Protein AF-A0A8B0SP51-F1 (afdb_monomer_lite)

Structure (mmCIF, N/CA/C/O backbone):
data_AF-A0A8B0SP51-F1
#
_entry.id   AF-A0A8B0SP51-F1
#
loop_
_atom_site.group_PDB
_atom_site.id
_atom_site.type_symbol
_atom_site.label_atom_id
_atom_site.label_alt_id
_atom_site.label_comp_id
_atom_site.label_asym_id
_atom_site.label_entity_id
_atom_site.label_seq_id
_atom_site.pdbx_PDB_ins_code
_atom_site.Cartn_x
_atom_site.Cartn_y
_atom_site.Cartn_z
_atom_site.occupancy
_atom_site.B_iso_or_equiv
_atom_site.auth_seq_id
_atom_site.auth_comp_id
_atom_site.auth_asym_id
_atom_site.auth_atom_id
_atom_site.pdbx_PDB_model_num
ATOM 1 N N . MET A 1 1 ? -70.720 -12.618 26.792 1.00 32.44 1 MET A N 1
ATOM 2 C CA . MET A 1 1 ? -69.785 -13.565 26.144 1.00 32.44 1 MET A CA 1
ATOM 3 C C . MET A 1 1 ? -68.535 -12.799 25.745 1.00 32.44 1 MET A C 1
ATOM 5 O O . MET A 1 1 ? -68.706 -11.809 25.058 1.00 32.44 1 MET A O 1
ATOM 9 N N . LYS A 1 2 ? -67.365 -13.252 26.235 1.00 34.91 2 LYS A N 1
ATOM 10 C CA . LYS A 1 2 ? -66.039 -13.328 25.570 1.00 34.91 2 LYS A CA 1
ATOM 11 C C . LYS A 1 2 ? -65.592 -12.112 24.721 1.00 34.91 2 LYS A C 1
ATOM 13 O O . LYS A 1 2 ? -66.285 -11.756 23.790 1.00 34.91 2 LYS A O 1
ATOM 18 N N . THR A 1 3 ? -64.428 -11.482 24.863 1.00 36.47 3 THR A N 1
ATOM 19 C CA . THR A 1 3 ? -63.171 -11.785 25.567 1.00 36.47 3 THR A CA 1
ATOM 20 C C . THR A 1 3 ? -62.224 -10.605 25.300 1.00 36.47 3 THR A C 1
ATOM 22 O O . THR A 1 3 ? -62.122 -10.168 24.163 1.00 36.47 3 THR A O 1
ATOM 25 N N . LEU A 1 4 ? -61.557 -10.136 26.357 1.00 35.72 4 LEU A N 1
ATOM 26 C CA . LEU A 1 4 ? -60.112 -9.883 26.468 1.00 35.72 4 LEU A CA 1
ATOM 27 C C . LEU A 1 4 ? -59.296 -9.296 25.288 1.00 35.72 4 LEU A C 1
ATOM 29 O O . LEU A 1 4 ? -59.164 -9.919 24.244 1.00 35.72 4 LEU A O 1
ATOM 33 N N . LEU A 1 5 ? -58.606 -8.187 25.606 1.00 42.00 5 LEU A N 1
ATOM 34 C CA . LEU A 1 5 ? -57.143 -7.980 25.525 1.00 42.00 5 LEU A CA 1
ATOM 35 C C . LEU A 1 5 ? -56.391 -8.563 24.314 1.00 42.00 5 LEU A C 1
ATOM 37 O O . LEU A 1 5 ? -56.264 -9.775 24.197 1.00 42.00 5 LEU A O 1
ATOM 41 N N . ALA A 1 6 ? -55.683 -7.704 23.577 1.00 37.28 6 ALA A N 1
ATOM 42 C CA . ALA A 1 6 ? -54.217 -7.648 23.662 1.00 37.28 6 ALA A CA 1
ATOM 43 C C . ALA A 1 6 ? -53.647 -6.637 22.659 1.00 37.28 6 ALA A C 1
ATOM 45 O O . ALA A 1 6 ? -53.753 -6.798 21.445 1.00 37.28 6 ALA A O 1
ATOM 46 N N . SER A 1 7 ? -52.977 -5.622 23.197 1.00 46.84 7 SER A N 1
ATOM 47 C CA . SER A 1 7 ? -51.910 -4.901 22.517 1.00 46.84 7 SER A CA 1
ATOM 48 C C . SER A 1 7 ? -50.881 -5.908 22.004 1.00 46.84 7 SER A C 1
ATOM 50 O O . SER A 1 7 ? -50.272 -6.615 22.804 1.00 46.84 7 SER A O 1
ATOM 52 N N . ILE A 1 8 ? -50.658 -5.961 20.693 1.00 45.03 8 ILE A N 1
ATOM 53 C CA . ILE A 1 8 ? -49.472 -6.607 20.129 1.00 45.03 8 ILE A CA 1
ATOM 54 C C . ILE A 1 8 ? -48.609 -5.489 19.568 1.00 45.03 8 ILE A C 1
ATOM 56 O O . ILE A 1 8 ? -48.787 -5.017 18.448 1.00 45.03 8 ILE A O 1
ATOM 60 N N . ALA A 1 9 ? -47.686 -5.045 20.417 1.00 43.00 9 ALA A N 1
ATOM 61 C CA . ALA A 1 9 ? -46.457 -4.428 19.974 1.00 43.00 9 ALA A CA 1
ATOM 62 C C . ALA A 1 9 ? -45.762 -5.426 19.040 1.00 43.00 9 ALA A C 1
ATOM 64 O O . ALA A 1 9 ? -45.212 -6.428 19.495 1.00 43.00 9 ALA A O 1
ATOM 65 N N . LEU A 1 10 ? -45.797 -5.173 17.732 1.00 39.22 10 LEU A N 1
ATOM 66 C CA . LEU A 1 10 ? -44.816 -5.769 16.839 1.00 39.22 10 LEU A CA 1
ATOM 67 C C . LEU A 1 10 ? -43.502 -5.010 17.040 1.00 39.22 10 LEU A C 1
ATOM 69 O O . LEU A 1 10 ? -43.166 -4.091 16.299 1.00 39.22 10 LEU A O 1
ATOM 73 N N . LEU A 1 11 ? -42.753 -5.423 18.068 1.00 40.84 11 LEU A N 1
ATOM 74 C CA . LEU A 1 11 ? -41.302 -5.431 17.961 1.00 40.84 11 LEU A CA 1
ATOM 75 C C . LEU A 1 11 ? -40.965 -6.418 16.843 1.00 40.84 11 LEU A C 1
ATOM 77 O O . LEU A 1 11 ? -40.863 -7.623 17.067 1.00 40.84 11 LEU A O 1
ATOM 81 N N . ILE A 1 12 ? -40.823 -5.906 15.625 1.00 45.25 12 ILE A N 1
ATOM 82 C CA . ILE A 1 12 ? -40.034 -6.609 14.625 1.00 45.25 12 ILE A CA 1
ATOM 83 C C . ILE A 1 12 ? -38.597 -6.428 15.092 1.00 45.25 12 ILE A C 1
ATOM 85 O O . ILE A 1 12 ? -38.030 -5.341 14.998 1.00 45.25 12 ILE A O 1
ATOM 89 N N . ALA A 1 13 ? -38.046 -7.487 15.678 1.00 40.94 13 ALA A N 1
ATOM 90 C CA . ALA A 1 13 ? -36.614 -7.637 15.821 1.00 40.94 13 ALA A CA 1
ATOM 91 C C . ALA A 1 13 ? -36.018 -7.545 14.412 1.00 40.94 13 ALA A C 1
ATOM 93 O O . ALA A 1 13 ? -36.106 -8.490 13.629 1.00 40.94 13 ALA A O 1
ATOM 94 N N . ALA A 1 14 ? -35.474 -6.379 14.072 1.00 39.91 14 ALA A N 1
ATOM 95 C CA . ALA A 1 14 ? -34.538 -6.254 12.976 1.00 39.91 14 ALA A CA 1
ATOM 96 C C . ALA A 1 14 ? -33.298 -7.044 13.399 1.00 39.91 14 ALA A C 1
ATOM 98 O O . ALA A 1 14 ? -32.427 -6.545 14.101 1.00 39.91 14 ALA A O 1
ATOM 99 N N . THR A 1 15 ? -33.268 -8.330 13.068 1.00 41.56 15 THR A N 1
ATOM 100 C CA . THR A 1 15 ? -31.997 -9.030 12.956 1.00 41.56 15 THR A CA 1
ATOM 101 C C . THR A 1 15 ? -31.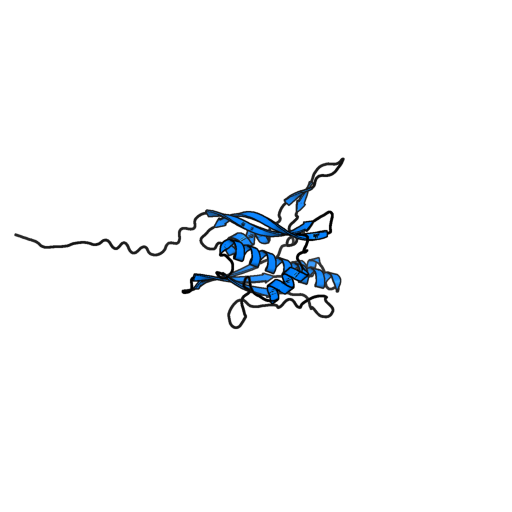249 -8.336 11.830 1.00 41.56 15 THR A C 1
ATOM 103 O O . THR A 1 15 ? -31.774 -8.295 10.715 1.00 41.56 15 THR A O 1
ATOM 106 N N . ASP A 1 16 ? -30.092 -7.761 12.151 1.00 40.97 16 ASP A N 1
ATOM 107 C CA . ASP A 1 16 ? -29.173 -7.070 11.248 1.00 40.97 16 ASP A CA 1
ATOM 108 C C . ASP A 1 16 ? -28.769 -7.968 10.066 1.00 40.97 16 ASP A C 1
ATOM 110 O O . ASP A 1 16 ? -27.683 -8.539 10.014 1.00 40.97 16 ASP A O 1
ATOM 114 N N . LEU A 1 17 ? -29.652 -8.108 9.079 1.00 42.31 17 LEU A N 1
ATOM 115 C CA . LEU A 1 17 ? -29.252 -8.389 7.714 1.00 42.31 17 LEU A CA 1
ATOM 116 C C . LEU A 1 17 ? -28.654 -7.083 7.205 1.00 42.31 17 LEU A C 1
ATOM 118 O O . LEU A 1 17 ? -29.368 -6.221 6.695 1.00 42.31 17 LEU A O 1
ATOM 122 N N . GLN A 1 18 ? -27.350 -6.918 7.431 1.00 48.81 18 GLN A N 1
ATOM 123 C CA . GLN A 1 18 ? -26.562 -5.850 6.833 1.00 48.81 18 GLN A CA 1
ATOM 124 C C . GLN A 1 18 ? -26.762 -5.929 5.320 1.00 48.81 18 GLN A C 1
ATOM 126 O O . GLN A 1 18 ? -26.240 -6.822 4.655 1.00 48.81 18 GLN A O 1
ATOM 131 N N . ALA A 1 19 ? -27.606 -5.050 4.785 1.00 46.34 19 ALA A N 1
ATOM 132 C CA . ALA A 1 19 ? -27.808 -4.947 3.357 1.00 46.34 19 ALA A CA 1
ATOM 133 C C . ALA A 1 19 ? -26.466 -4.546 2.740 1.00 46.34 19 ALA A C 1
ATOM 135 O O . ALA A 1 19 ? -25.952 -3.465 3.027 1.00 46.34 19 ALA A O 1
ATOM 136 N N . THR A 1 20 ? -25.884 -5.421 1.922 1.00 56.44 20 THR A N 1
ATOM 137 C CA . THR A 1 20 ? -24.726 -5.076 1.101 1.00 56.44 20 THR A CA 1
ATOM 138 C C . THR A 1 20 ? -25.188 -4.041 0.079 1.00 56.44 20 THR A C 1
ATOM 140 O O . THR A 1 20 ? -25.764 -4.379 -0.952 1.00 56.44 20 THR A O 1
ATOM 143 N N . VAL A 1 21 ? -25.035 -2.760 0.406 1.00 65.62 21 VAL A N 1
ATOM 144 C CA . VAL A 1 21 ? -25.284 -1.658 -0.529 1.00 65.62 21 VAL A CA 1
ATOM 145 C C . VAL A 1 21 ? -24.008 -1.437 -1.329 1.00 65.62 21 VAL A C 1
ATOM 147 O O . VAL A 1 21 ? -22.912 -1.546 -0.777 1.00 65.62 21 VAL A O 1
ATOM 150 N N . SER A 1 22 ? -24.144 -1.161 -2.624 1.00 72.25 22 SER A N 1
ATOM 151 C CA . SER A 1 22 ? -23.009 -0.763 -3.446 1.00 72.25 22 SER A CA 1
ATOM 152 C C . SER A 1 22 ? -22.936 0.756 -3.577 1.00 72.25 22 SER A C 1
ATOM 154 O O . SER A 1 22 ? -23.958 1.404 -3.805 1.00 72.25 22 SER A O 1
ATOM 156 N N . GLU A 1 23 ? -21.748 1.328 -3.391 1.00 76.50 23 GLU A N 1
ATOM 157 C CA . GLU A 1 23 ? -21.503 2.771 -3.463 1.00 76.50 23 GLU A CA 1
ATOM 158 C C . GLU A 1 23 ? -20.140 3.055 -4.105 1.00 76.50 23 GLU A C 1
ATOM 160 O O . GLU A 1 23 ? -19.191 2.290 -3.945 1.00 76.50 23 GLU A O 1
ATOM 165 N N . TYR A 1 24 ? -20.019 4.176 -4.816 1.00 81.94 24 TYR A N 1
ATOM 166 C CA . TYR A 1 24 ? -18.726 4.656 -5.293 1.00 81.94 24 TYR A CA 1
ATOM 167 C C . TYR A 1 24 ? -17.896 5.208 -4.139 1.00 81.94 24 TYR A C 1
ATOM 169 O O . TYR A 1 24 ? -18.287 6.176 -3.493 1.00 81.94 24 TYR A O 1
ATOM 177 N N . THR A 1 25 ? -16.716 4.637 -3.922 1.00 85.25 25 THR A N 1
ATOM 178 C CA . THR A 1 25 ? -15.805 5.089 -2.874 1.00 85.25 25 THR A CA 1
ATOM 179 C C . THR A 1 25 ? -14.384 5.271 -3.387 1.00 85.25 25 THR A C 1
ATOM 181 O O . THR A 1 25 ? -14.003 4.782 -4.456 1.00 85.25 25 THR A O 1
ATOM 184 N N . GLU A 1 26 ? -13.612 6.035 -2.624 1.00 90.69 26 GLU A N 1
ATOM 185 C CA . GLU A 1 26 ? -12.257 6.423 -2.979 1.00 90.69 26 GLU A CA 1
ATOM 186 C C . GLU A 1 26 ? -11.233 5.408 -2.458 1.00 90.69 26 GLU A C 1
ATOM 188 O O . GLU A 1 26 ? -11.285 4.974 -1.307 1.00 90.69 26 GLU A O 1
ATOM 193 N N . PHE A 1 27 ? -10.242 5.091 -3.287 1.00 93.69 27 PHE A N 1
ATOM 194 C CA . PHE A 1 27 ? -9.048 4.354 -2.883 1.00 93.69 27 PHE A CA 1
ATOM 195 C C . PHE A 1 27 ? -7.793 5.029 -3.424 1.00 93.69 27 PHE A C 1
ATOM 197 O O . PHE A 1 27 ? -7.843 5.840 -4.350 1.00 93.69 27 PHE A O 1
ATOM 204 N N . PHE A 1 28 ? -6.649 4.707 -2.832 1.00 96.62 28 PHE A N 1
ATOM 205 C CA . PHE A 1 28 ? -5.374 5.309 -3.198 1.00 96.62 28 PHE A CA 1
ATOM 206 C C . PHE A 1 28 ? -4.450 4.274 -3.817 1.00 96.62 28 PHE A C 1
ATOM 208 O O . PHE A 1 28 ? -4.311 3.165 -3.306 1.00 96.62 28 PHE A O 1
ATOM 215 N N . ILE A 1 29 ? -3.771 4.671 -4.890 1.00 97.06 29 ILE A N 1
ATOM 216 C CA . ILE A 1 29 ? -2.681 3.903 -5.489 1.00 97.06 29 ILE A CA 1
ATOM 217 C C . ILE A 1 29 ? -1.391 4.722 -5.479 1.00 97.06 29 ILE A C 1
ATOM 219 O O . ILE A 1 29 ? -1.428 5.939 -5.680 1.00 97.06 29 ILE A O 1
ATOM 223 N N . PRO A 1 30 ? -0.231 4.089 -5.278 1.00 97.12 30 PRO A N 1
ATOM 224 C CA . PRO A 1 30 ? 1.045 4.737 -5.496 1.00 97.12 30 PRO A CA 1
ATOM 225 C C . PRO A 1 30 ? 1.354 4.764 -6.994 1.00 97.12 30 PRO A C 1
ATOM 227 O O . PRO A 1 30 ? 1.205 3.760 -7.697 1.00 97.12 30 PRO A O 1
ATOM 230 N N . TYR A 1 31 ? 1.809 5.909 -7.483 1.00 94.75 31 TYR A N 1
ATOM 231 C CA . TYR A 1 31 ? 2.237 6.083 -8.865 1.00 94.75 31 TYR A CA 1
ATOM 232 C C . TYR A 1 31 ? 3.512 6.915 -8.932 1.00 94.75 31 TYR A C 1
ATOM 234 O O . TYR A 1 31 ? 3.788 7.722 -8.045 1.00 94.75 31 TYR A O 1
ATOM 242 N N . GLN A 1 32 ? 4.275 6.734 -10.007 1.00 91.38 32 GLN A N 1
ATOM 243 C CA . GLN A 1 32 ? 5.470 7.524 -10.267 1.00 91.38 32 GLN A CA 1
ATOM 244 C C . GLN A 1 32 ? 5.197 8.535 -11.380 1.00 91.38 32 GLN A C 1
ATOM 246 O O . GLN A 1 32 ? 4.760 8.163 -12.474 1.00 91.38 32 GLN A O 1
ATOM 251 N N . ARG A 1 33 ? 5.471 9.819 -11.130 1.00 82.88 33 ARG A N 1
ATOM 252 C CA . ARG A 1 33 ? 5.369 10.858 -12.162 1.00 82.88 33 ARG A CA 1
ATOM 253 C C . ARG A 1 33 ? 6.464 10.641 -13.203 1.00 82.88 33 ARG A C 1
ATOM 255 O O . ARG A 1 33 ? 7.646 10.655 -12.882 1.00 82.88 33 ARG A O 1
ATOM 262 N N . THR A 1 34 ? 6.077 10.499 -14.469 1.00 76.88 34 THR A N 1
ATOM 263 C CA . THR A 1 34 ? 7.014 10.189 -15.566 1.00 76.88 34 THR A CA 1
ATOM 264 C C . THR A 1 34 ? 8.098 11.253 -15.769 1.00 76.88 34 THR A C 1
ATOM 266 O O . THR A 1 34 ? 9.183 10.923 -16.226 1.00 76.88 34 THR A O 1
ATOM 269 N N . GLN A 1 35 ? 7.816 12.522 -15.455 1.00 74.38 35 GLN A N 1
ATOM 270 C CA . GLN A 1 35 ? 8.739 13.635 -15.720 1.00 74.38 35 GLN A CA 1
ATOM 271 C C . GLN A 1 35 ? 9.710 13.934 -14.570 1.00 74.38 35 GLN A C 1
ATOM 273 O O . GLN A 1 35 ? 10.798 14.432 -14.832 1.00 74.38 35 GLN A O 1
ATOM 278 N N . SER A 1 36 ? 9.320 13.669 -13.320 1.00 80.06 36 SER A N 1
ATOM 279 C CA . SER A 1 36 ? 10.108 14.025 -12.129 1.00 80.06 36 SER A CA 1
ATOM 280 C C . SER A 1 36 ? 10.564 12.821 -11.309 1.00 80.06 36 SER A C 1
ATOM 282 O O . SER A 1 36 ? 11.269 12.996 -10.326 1.00 80.06 36 SER A O 1
ATOM 284 N N . GLU A 1 37 ? 10.137 11.610 -11.674 1.00 83.38 37 GLU A N 1
ATOM 285 C CA . GLU A 1 37 ? 10.362 10.373 -10.916 1.00 83.38 37 GLU A CA 1
ATOM 286 C C . GLU A 1 37 ? 9.789 10.372 -9.486 1.00 83.38 37 GLU A C 1
ATOM 288 O O . GLU A 1 37 ? 9.963 9.386 -8.768 1.00 83.38 37 GLU A O 1
ATOM 293 N N . PHE A 1 38 ? 9.035 11.408 -9.101 1.00 91.62 38 PHE A N 1
ATOM 294 C CA . PHE A 1 38 ? 8.384 11.511 -7.796 1.00 91.62 38 PHE A CA 1
ATOM 295 C C . PHE A 1 38 ? 7.360 10.402 -7.614 1.00 91.62 38 PHE A C 1
ATOM 297 O O . PHE A 1 38 ? 6.521 10.163 -8.491 1.00 91.62 38 PHE A O 1
ATOM 304 N N . VAL A 1 39 ? 7.416 9.750 -6.459 1.00 95.56 39 VAL A N 1
ATOM 305 C CA . VAL A 1 39 ? 6.433 8.751 -6.056 1.00 95.56 39 VAL A CA 1
ATOM 306 C C . VAL A 1 39 ? 5.355 9.453 -5.241 1.00 95.56 39 VAL A C 1
ATOM 308 O O . VAL A 1 39 ? 5.628 10.007 -4.182 1.00 95.56 39 VAL A O 1
ATOM 311 N N . CYS A 1 40 ? 4.128 9.430 -5.749 1.00 95.31 40 CYS A N 1
ATOM 312 C CA . CYS A 1 40 ? 2.975 10.104 -5.167 1.00 95.31 40 CYS A CA 1
ATOM 313 C C . CYS A 1 40 ? 1.823 9.122 -4.954 1.00 95.31 40 CYS A C 1
ATOM 315 O O . CYS A 1 40 ? 1.813 8.013 -5.492 1.00 95.31 40 CYS A O 1
ATOM 317 N N . LEU A 1 41 ? 0.803 9.555 -4.214 1.00 95.81 41 LEU A N 1
ATOM 318 C CA . LEU A 1 41 ? -0.472 8.849 -4.142 1.00 95.81 41 LEU A CA 1
ATOM 319 C C . LEU A 1 41 ? -1.476 9.485 -5.096 1.00 95.81 41 LEU A C 1
ATOM 321 O O . LEU A 1 41 ? -1.665 10.700 -5.102 1.00 95.81 41 LEU A O 1
ATOM 325 N N . HIS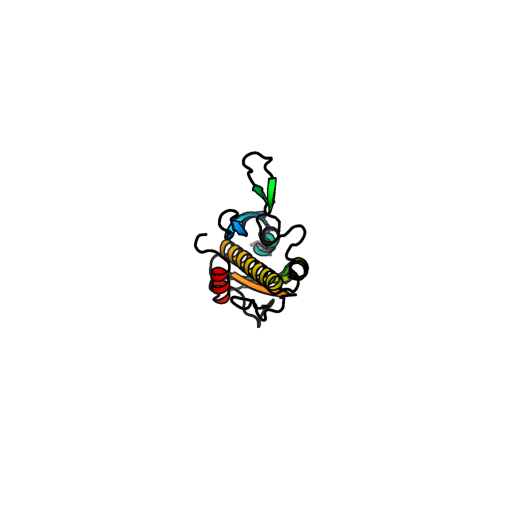 A 1 42 ? -2.139 8.656 -5.891 1.00 93.25 42 HIS A N 1
ATOM 326 C CA . HIS A 1 42 ? -3.249 9.076 -6.725 1.00 93.25 42 HIS A CA 1
ATOM 327 C C . HIS A 1 42 ? -4.547 8.508 -6.173 1.00 93.25 42 HIS A C 1
ATOM 329 O O . HIS A 1 42 ? -4.663 7.309 -5.919 1.00 93.25 42 HIS A O 1
ATOM 335 N N . LYS A 1 43 ? -5.520 9.395 -5.997 1.00 94.50 43 LYS A N 1
ATOM 336 C CA . LYS A 1 43 ? -6.883 9.045 -5.625 1.00 94.50 43 LYS A CA 1
ATOM 337 C C . LYS A 1 43 ? -7.605 8.473 -6.840 1.00 94.50 43 LYS A C 1
ATOM 339 O O . LYS A 1 43 ? -7.554 9.068 -7.914 1.00 94.50 43 LYS A O 1
ATOM 344 N N . GLN A 1 44 ? -8.278 7.349 -6.660 1.00 92.81 44 GLN A N 1
ATOM 345 C CA . GLN A 1 44 ? -9.132 6.678 -7.633 1.00 92.81 44 GLN A CA 1
ATOM 346 C C . GLN A 1 44 ? -10.512 6.443 -7.024 1.00 92.81 44 GLN A C 1
ATOM 348 O O . GLN A 1 44 ? -10.670 6.515 -5.808 1.00 92.81 44 GLN A O 1
ATOM 353 N N . ILE A 1 45 ? -11.504 6.167 -7.868 1.00 88.94 45 ILE A N 1
ATOM 354 C CA . ILE A 1 45 ? -12.875 5.866 -7.450 1.00 88.94 45 ILE A CA 1
ATOM 355 C C . ILE A 1 45 ? -13.254 4.510 -8.037 1.00 88.94 45 ILE A C 1
ATOM 357 O O . ILE A 1 45 ? -12.981 4.247 -9.209 1.00 88.94 45 ILE A O 1
ATOM 361 N N . MET A 1 46 ? -13.889 3.657 -7.240 1.00 85.31 46 MET A N 1
ATOM 362 C CA . MET A 1 46 ? -14.501 2.417 -7.716 1.00 85.31 46 MET A CA 1
ATOM 363 C C . MET A 1 46 ? -15.814 2.149 -6.990 1.00 85.31 46 MET A C 1
ATOM 365 O O . MET A 1 46 ? -16.055 2.671 -5.905 1.00 85.31 46 MET A O 1
ATOM 369 N N . GLU A 1 47 ? -16.659 1.328 -7.599 1.00 81.69 47 GLU A N 1
ATOM 370 C CA . GLU A 1 47 ? -17.841 0.781 -6.944 1.00 81.69 47 GLU A CA 1
ATOM 371 C C . GLU A 1 47 ? -17.408 -0.247 -5.883 1.00 81.69 47 GLU A C 1
ATOM 373 O O . GLU A 1 47 ? -16.613 -1.149 -6.155 1.00 81.69 47 GLU A O 1
ATOM 378 N N . ALA A 1 48 ? -17.880 -0.057 -4.654 1.00 77.56 48 ALA A N 1
ATOM 379 C CA . ALA A 1 48 ? -17.546 -0.831 -3.468 1.00 77.56 48 ALA A CA 1
ATOM 380 C C . ALA A 1 48 ? -18.784 -1.521 -2.910 1.00 77.56 48 ALA A C 1
ATOM 382 O O . ALA A 1 48 ? -19.868 -0.947 -2.933 1.00 77.56 48 ALA A O 1
ATOM 383 N N . GLU A 1 49 ? -18.618 -2.697 -2.314 1.00 72.06 49 GLU A N 1
ATOM 384 C CA . GLU A 1 49 ? -19.659 -3.330 -1.503 1.00 72.06 49 GLU A CA 1
ATOM 385 C C . GLU A 1 49 ? -19.493 -2.924 -0.027 1.00 72.06 49 GLU A C 1
ATOM 387 O O . GLU A 1 49 ? -18.491 -3.260 0.613 1.00 72.06 49 GLU A O 1
ATOM 392 N N . PHE A 1 50 ? -20.472 -2.200 0.530 1.00 63.53 50 PHE A N 1
ATOM 393 C CA . PHE A 1 50 ? -20.396 -1.566 1.857 1.00 63.53 50 PHE A CA 1
ATOM 394 C C . PHE A 1 50 ? -20.684 -2.507 3.044 1.00 63.53 50 PHE A C 1
ATOM 396 O O . PHE A 1 50 ? -20.801 -2.055 4.180 1.00 63.53 50 PHE A O 1
ATOM 403 N N . GLY A 1 51 ? -20.744 -3.823 2.810 1.00 58.62 51 GLY A N 1
ATOM 404 C CA . GLY A 1 51 ? -20.696 -4.823 3.886 1.00 58.62 51 GLY A CA 1
ATOM 405 C C . GLY A 1 51 ? -19.281 -5.038 4.443 1.00 58.62 51 GLY A C 1
ATOM 406 O O . GLY A 1 51 ? -19.134 -5.431 5.592 1.00 58.62 51 GLY A O 1
ATOM 407 N N . ILE A 1 52 ? -18.249 -4.750 3.636 1.00 62.00 52 ILE A N 1
ATOM 408 C CA . ILE A 1 52 ? -16.817 -4.904 3.952 1.00 62.00 52 ILE A CA 1
ATOM 409 C C . ILE A 1 52 ? -15.997 -3.877 3.137 1.00 62.00 52 ILE A C 1
ATOM 411 O O . ILE A 1 52 ? -15.313 -4.235 2.172 1.00 62.00 52 ILE A O 1
ATOM 415 N N . PRO A 1 53 ? -16.061 -2.574 3.471 1.00 71.50 53 PRO A N 1
ATOM 416 C CA . PRO A 1 53 ? -15.668 -1.522 2.534 1.00 71.50 53 PRO A CA 1
ATOM 417 C C . PRO A 1 53 ? -14.170 -1.538 2.200 1.00 71.50 53 PRO A C 1
ATOM 419 O O . PRO A 1 53 ? -13.811 -1.411 1.031 1.00 71.50 53 PRO A O 1
ATOM 422 N N . LEU A 1 54 ? -13.279 -1.786 3.170 1.00 82.06 54 LEU A N 1
ATOM 423 C CA . LEU A 1 54 ? -11.844 -1.863 2.870 1.00 82.06 54 LEU A CA 1
ATOM 424 C C . LEU A 1 54 ? -11.456 -3.124 2.069 1.00 82.06 54 LEU A C 1
ATOM 426 O O . LEU A 1 54 ? -10.749 -2.964 1.076 1.00 82.06 54 LEU A O 1
ATOM 430 N N . PRO A 1 55 ? -11.902 -4.354 2.410 1.00 85.00 55 PRO A N 1
ATOM 431 C CA . PRO A 1 55 ? -11.662 -5.541 1.579 1.00 85.00 55 PRO A CA 1
ATOM 432 C C . PRO A 1 55 ? -12.078 -5.385 0.112 1.00 85.00 55 PRO A C 1
ATOM 434 O O . PRO A 1 55 ? -11.329 -5.812 -0.768 1.00 85.00 55 PRO A O 1
ATOM 437 N N . SER A 1 56 ? -13.210 -4.726 -0.156 1.00 84.94 56 SER A N 1
ATOM 438 C CA . SER A 1 56 ? -13.647 -4.390 -1.518 1.00 84.94 56 SER A CA 1
ATOM 439 C C . SER A 1 56 ? -12.635 -3.486 -2.234 1.00 84.94 56 SER A C 1
ATOM 441 O O . SER A 1 56 ? -12.312 -3.713 -3.399 1.00 84.94 56 SER A O 1
ATOM 443 N N . MET A 1 57 ? -12.057 -2.505 -1.529 1.00 90.12 57 MET A N 1
ATOM 444 C CA . MET A 1 57 ? -11.054 -1.587 -2.092 1.00 90.12 57 MET A CA 1
ATOM 445 C C . MET A 1 57 ? -9.697 -2.227 -2.354 1.00 90.12 57 MET A C 1
ATOM 447 O O . MET A 1 57 ? -8.953 -1.751 -3.211 1.00 90.12 57 MET A O 1
ATOM 451 N N . MET A 1 58 ? -9.372 -3.332 -1.682 1.00 92.44 58 MET A N 1
ATOM 452 C CA . MET A 1 58 ? -8.127 -4.065 -1.936 1.00 92.44 58 MET A CA 1
ATOM 453 C C . MET A 1 58 ? -8.032 -4.546 -3.387 1.00 92.44 58 MET A C 1
ATOM 455 O O . MET A 1 58 ? -6.938 -4.555 -3.956 1.00 92.44 58 MET A O 1
ATOM 459 N N . MET A 1 59 ? -9.175 -4.870 -4.007 1.00 89.31 59 MET A N 1
ATOM 460 C CA . MET A 1 59 ? -9.238 -5.201 -5.431 1.00 89.31 59 MET A CA 1
ATOM 461 C C . MET A 1 59 ? -8.753 -4.034 -6.293 1.00 89.31 59 MET A C 1
ATOM 463 O O . MET A 1 59 ? -7.961 -4.255 -7.204 1.00 89.31 59 MET A O 1
ATOM 467 N N . GLY A 1 60 ? -9.163 -2.799 -5.992 1.00 90.94 60 GLY A N 1
ATOM 468 C CA . GLY A 1 60 ? -8.694 -1.602 -6.694 1.00 90.94 60 GLY A CA 1
ATOM 469 C C . GLY A 1 60 ? -7.217 -1.308 -6.434 1.00 90.94 60 GLY A C 1
ATOM 470 O O . GLY A 1 60 ? -6.448 -1.128 -7.378 1.00 90.94 60 GLY A O 1
ATOM 471 N N . ILE A 1 61 ? -6.797 -1.330 -5.163 1.00 95.94 61 ILE A N 1
ATOM 472 C CA . ILE A 1 61 ? -5.418 -1.017 -4.740 1.00 95.94 61 ILE A CA 1
ATOM 473 C C . ILE A 1 61 ? -4.389 -1.911 -5.449 1.00 95.94 61 ILE A C 1
ATOM 475 O O . ILE A 1 61 ? -3.319 -1.433 -5.830 1.00 95.94 61 ILE A O 1
ATOM 479 N N . PHE A 1 62 ? -4.700 -3.195 -5.653 1.00 96.19 62 PHE A N 1
ATOM 480 C CA . PHE A 1 62 ? -3.788 -4.169 -6.267 1.00 96.19 62 PHE A CA 1
ATOM 481 C C . PHE A 1 62 ? -4.117 -4.530 -7.721 1.00 96.19 62 PHE A C 1
ATOM 483 O O . PHE A 1 62 ? -3.596 -5.524 -8.234 1.00 96.19 62 PHE A O 1
ATOM 490 N N . SER A 1 63 ? -4.937 -3.723 -8.396 1.00 93.44 63 SER A N 1
ATOM 491 C CA . SER A 1 63 ? -5.225 -3.861 -9.827 1.00 93.44 63 SER A CA 1
ATOM 492 C C . SER A 1 63 ? -4.503 -2.810 -10.665 1.00 93.44 63 SER A C 1
ATOM 494 O O . SER A 1 63 ? -4.078 -1.764 -10.172 1.00 93.44 63 SER A O 1
ATOM 496 N N . GLU A 1 64 ? -4.342 -3.091 -11.961 1.00 93.62 64 GLU A N 1
ATOM 497 C CA . GLU A 1 64 ? -3.823 -2.092 -12.893 1.00 93.62 64 GLU A CA 1
ATOM 498 C C . GLU A 1 64 ? -4.724 -0.853 -12.895 1.00 93.62 64 GLU A C 1
ATOM 500 O O . GLU A 1 64 ? -5.947 -0.944 -12.969 1.00 93.62 64 GLU A O 1
ATOM 505 N N . THR A 1 65 ? -4.108 0.322 -12.893 1.00 91.62 65 THR A N 1
ATOM 506 C CA . THR A 1 65 ? -4.784 1.595 -13.133 1.00 91.62 65 THR A CA 1
ATOM 507 C C . THR A 1 65 ? -4.163 2.202 -14.372 1.00 91.62 65 THR A C 1
ATOM 509 O O . THR A 1 65 ? -2.991 2.575 -14.361 1.00 91.62 65 THR A O 1
ATOM 512 N N . LYS A 1 66 ? -4.917 2.249 -15.471 1.00 89.69 66 LYS A N 1
ATOM 513 C CA . LYS A 1 66 ? -4.399 2.691 -16.769 1.00 89.69 66 LYS A CA 1
ATOM 514 C C . LYS A 1 66 ? -4.742 4.145 -17.024 1.00 89.69 66 LYS A C 1
ATOM 516 O O . LYS A 1 66 ? -5.905 4.524 -16.963 1.00 89.69 66 LYS A O 1
ATOM 521 N N . THR A 1 67 ? -3.736 4.929 -17.393 1.00 86.88 67 THR A N 1
ATOM 522 C CA . THR A 1 67 ? -3.926 6.288 -17.908 1.00 86.88 67 THR A CA 1
ATOM 523 C C . THR A 1 67 ? -3.444 6.390 -19.350 1.00 86.88 67 THR A C 1
ATOM 525 O O . THR A 1 67 ? -2.625 5.584 -19.805 1.00 86.88 67 THR A O 1
ATOM 528 N N . LEU A 1 68 ? -3.964 7.374 -20.081 1.00 85.50 68 LEU A N 1
ATOM 529 C CA . LEU A 1 68 ? -3.536 7.651 -21.445 1.00 85.50 68 LEU A CA 1
ATOM 530 C C . LEU A 1 68 ? -2.151 8.306 -21.422 1.00 85.50 68 LEU A C 1
ATOM 532 O O . LEU A 1 68 ? -1.991 9.434 -20.961 1.00 85.50 68 LEU A O 1
ATOM 536 N N . HIS A 1 69 ? -1.158 7.616 -21.969 1.00 82.81 69 HIS A N 1
AT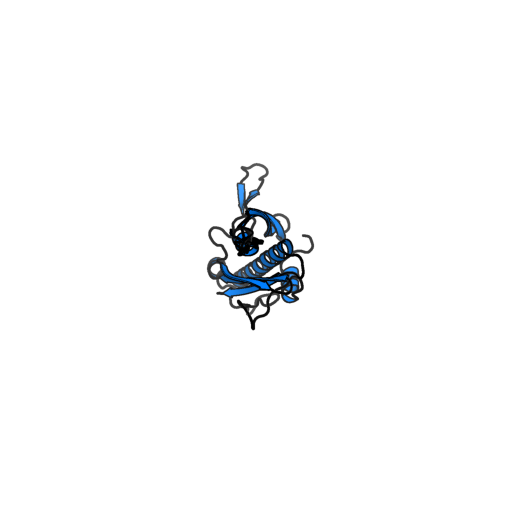OM 537 C CA . HIS A 1 69 ? 0.159 8.171 -22.230 1.00 82.81 69 HIS A CA 1
ATOM 538 C C . HIS A 1 69 ? 0.144 8.851 -23.601 1.00 82.81 69 HIS A C 1
ATOM 540 O O . HIS A 1 69 ? 0.084 8.186 -24.641 1.00 82.81 69 HIS A O 1
ATOM 546 N N . GLN A 1 70 ? 0.163 10.184 -23.596 1.00 81.19 70 GLN A N 1
ATOM 547 C CA . GLN A 1 70 ? 0.179 10.979 -24.819 1.00 81.19 70 GLN A CA 1
ATOM 548 C C . GLN A 1 70 ? 1.594 11.061 -25.389 1.00 81.19 70 GLN A C 1
ATOM 550 O O . GLN A 1 70 ? 2.534 11.404 -24.674 1.00 81.19 70 GLN A O 1
ATOM 555 N N . HIS A 1 71 ? 1.740 10.764 -26.680 1.00 78.06 71 HIS A N 1
ATOM 556 C CA . HIS A 1 71 ? 3.024 10.836 -27.372 1.00 78.06 71 HIS A CA 1
ATOM 557 C C . HIS A 1 71 ? 3.019 11.981 -28.387 1.00 78.06 71 HIS A C 1
ATOM 559 O O . HIS A 1 71 ? 2.138 12.057 -29.245 1.00 78.06 71 HIS A O 1
ATOM 565 N N . LEU A 1 72 ? 4.015 12.868 -28.322 1.00 77.00 72 LEU A N 1
ATOM 566 C CA . LEU A 1 72 ? 4.180 13.942 -29.303 1.00 77.00 72 LEU A CA 1
ATOM 567 C C . LEU A 1 72 ? 4.698 13.338 -30.618 1.00 77.00 72 LEU A C 1
ATOM 569 O O . LEU A 1 72 ? 5.888 13.082 -30.760 1.00 77.00 72 LEU A O 1
ATOM 573 N N . GLY A 1 73 ? 3.793 13.085 -31.569 1.00 78.50 73 GLY A N 1
ATOM 574 C CA . GLY A 1 73 ? 4.130 12.572 -32.906 1.00 78.50 73 GLY A CA 1
ATOM 575 C C . GLY A 1 73 ? 3.968 11.059 -33.100 1.00 78.50 73 GLY A C 1
ATOM 576 O O . GLY A 1 73 ? 4.485 10.521 -34.075 1.00 78.50 73 GLY A O 1
ATOM 577 N N . GLY A 1 74 ? 3.251 10.369 -32.205 1.00 81.12 74 GLY A N 1
ATOM 578 C CA . GLY A 1 74 ? 2.985 8.927 -32.298 1.00 81.12 74 GLY A CA 1
ATOM 579 C C . GLY A 1 74 ? 1.554 8.546 -31.908 1.00 81.12 74 GLY A C 1
ATOM 580 O O . GLY A 1 74 ? 0.704 9.404 -31.687 1.00 81.12 74 GLY A O 1
ATOM 581 N N . THR A 1 75 ? 1.281 7.241 -31.823 1.00 86.00 75 THR A N 1
ATOM 582 C CA . THR A 1 75 ? -0.015 6.736 -31.334 1.00 86.00 75 THR A CA 1
ATOM 583 C C . THR A 1 75 ? -0.030 6.759 -29.810 1.00 86.00 75 THR A C 1
ATOM 585 O O . THR A 1 75 ? 0.898 6.259 -29.177 1.00 86.00 75 THR A O 1
ATOM 588 N N . ASN A 1 76 ? -1.085 7.317 -29.220 1.00 87.38 76 ASN A N 1
ATOM 589 C CA . ASN A 1 76 ? -1.264 7.300 -27.771 1.00 87.38 76 ASN A CA 1
ATOM 590 C C . ASN A 1 76 ? -1.478 5.865 -27.274 1.00 87.38 76 ASN A C 1
ATOM 592 O O . ASN A 1 76 ? -2.200 5.085 -27.896 1.00 87.38 76 ASN A O 1
ATOM 596 N N . THR A 1 77 ? -0.902 5.531 -26.124 1.00 87.19 77 THR A N 1
ATOM 597 C CA . THR A 1 77 ? -1.019 4.194 -25.523 1.00 87.19 77 THR A CA 1
ATOM 598 C C . THR A 1 77 ? -1.541 4.290 -24.102 1.00 87.19 77 THR A C 1
ATOM 600 O O . THR A 1 77 ? -1.183 5.212 -23.376 1.00 87.19 77 THR A O 1
ATOM 603 N N . TYR A 1 78 ? -2.337 3.319 -23.663 1.00 88.19 78 TYR A N 1
ATOM 604 C CA . TYR A 1 78 ? -2.689 3.202 -22.250 1.00 88.19 78 TYR A CA 1
ATOM 605 C C . TYR A 1 78 ? -1.566 2.509 -21.483 1.00 88.19 78 TYR A C 1
ATOM 607 O O . TYR A 1 78 ? -1.162 1.402 -21.840 1.00 88.19 78 TYR A O 1
ATOM 615 N N . ALA A 1 79 ? -1.085 3.148 -20.421 1.00 88.25 79 ALA A N 1
ATOM 616 C CA . ALA A 1 79 ? -0.032 2.622 -19.562 1.00 88.25 79 ALA A CA 1
ATOM 617 C C . ALA A 1 79 ? -0.552 2.460 -18.131 1.00 88.25 79 ALA A C 1
ATOM 619 O O . ALA A 1 79 ? -1.243 3.343 -17.618 1.00 88.25 79 ALA A O 1
ATOM 620 N N . ASN A 1 80 ? -0.220 1.335 -17.491 1.00 92.44 80 ASN A N 1
ATOM 621 C CA . ASN A 1 80 ? -0.468 1.166 -16.063 1.00 92.44 80 ASN A CA 1
ATOM 622 C C . ASN A 1 80 ? 0.427 2.130 -15.270 1.00 92.44 80 ASN A C 1
ATOM 624 O O . ASN A 1 80 ? 1.637 2.163 -15.487 1.00 92.44 80 ASN A O 1
ATOM 628 N N . ILE A 1 81 ? -0.172 2.875 -14.345 1.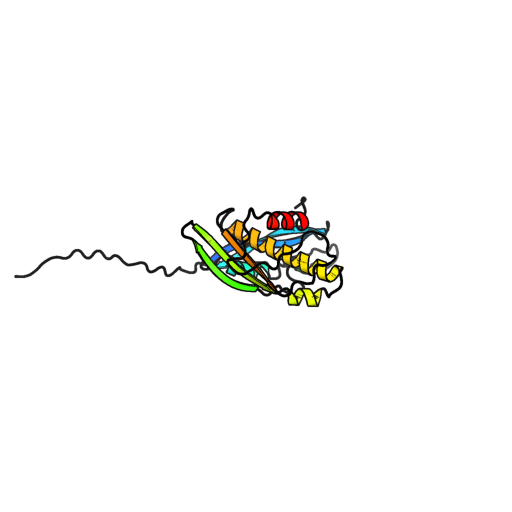00 92.00 81 ILE A N 1
ATOM 629 C CA . ILE A 1 81 ? 0.525 3.799 -13.445 1.00 92.00 81 ILE A CA 1
ATOM 630 C C . ILE A 1 81 ? 0.634 3.276 -12.015 1.00 92.00 81 ILE A C 1
ATOM 632 O O . ILE A 1 81 ? 1.434 3.802 -11.246 1.00 92.00 81 ILE A O 1
ATOM 636 N N . ASN A 1 82 ? -0.138 2.249 -11.648 1.00 95.56 82 ASN A N 1
ATOM 637 C CA . ASN A 1 82 ? -0.097 1.692 -10.303 1.00 95.56 82 ASN A CA 1
ATOM 638 C C . ASN A 1 82 ? 1.213 0.921 -10.089 1.00 95.56 82 ASN A C 1
ATOM 640 O O . ASN A 1 82 ? 1.427 -0.132 -10.693 1.00 95.56 82 ASN A O 1
ATOM 644 N N . MET A 1 83 ? 2.070 1.419 -9.196 1.00 95.50 83 MET A N 1
ATOM 645 C CA . MET A 1 83 ? 3.370 0.816 -8.879 1.00 95.50 83 MET A CA 1
ATOM 646 C C . MET A 1 83 ? 3.263 -0.529 -8.147 1.00 95.50 83 MET A C 1
ATOM 648 O O . MET A 1 83 ? 4.264 -1.241 -8.034 1.00 95.50 83 MET A O 1
ATOM 652 N N . LEU A 1 84 ? 2.073 -0.892 -7.658 1.00 97.25 84 LEU A N 1
ATOM 653 C CA . LEU A 1 84 ? 1.800 -2.180 -7.011 1.00 97.25 84 LEU A CA 1
ATOM 654 C C . LEU A 1 84 ? 1.487 -3.297 -8.013 1.00 97.25 84 LEU A C 1
ATOM 656 O O . LEU A 1 84 ? 1.295 -4.444 -7.606 1.00 97.25 84 LEU A O 1
ATOM 660 N N . VAL A 1 85 ? 1.463 -2.982 -9.314 1.00 95.56 85 VAL A N 1
ATOM 661 C CA . VAL A 1 85 ? 1.206 -3.943 -10.389 1.00 95.56 85 VAL A CA 1
ATOM 662 C C . VAL A 1 85 ? 2.232 -3.786 -11.505 1.00 95.56 85 VAL A C 1
ATOM 664 O O . VAL A 1 85 ? 2.471 -2.692 -12.012 1.00 95.56 85 VAL A O 1
ATOM 667 N N . LYS A 1 86 ? 2.853 -4.893 -11.920 1.00 92.81 86 LYS A N 1
ATOM 668 C CA . LYS A 1 86 ? 3.826 -4.899 -13.018 1.00 92.81 86 LYS A CA 1
ATOM 669 C C . LYS A 1 86 ? 3.606 -6.095 -13.936 1.00 92.81 86 LYS A C 1
ATOM 671 O O . LYS A 1 86 ? 3.949 -7.229 -13.597 1.00 92.81 86 LYS A O 1
ATOM 676 N N . GLY A 1 87 ? 3.073 -5.823 -15.127 1.00 89.62 87 GLY A N 1
ATOM 677 C CA . GLY A 1 87 ? 2.636 -6.869 -16.049 1.00 89.62 87 GLY A CA 1
ATOM 678 C C . GLY A 1 87 ? 1.592 -7.749 -15.365 1.00 89.62 87 GLY A C 1
ATOM 679 O O . GLY A 1 87 ? 0.630 -7.247 -14.802 1.00 89.62 87 GLY A O 1
ATOM 680 N N . THR A 1 88 ? 1.824 -9.058 -15.332 1.00 90.88 88 THR A N 1
ATOM 681 C CA . THR A 1 88 ? 0.938 -10.011 -14.644 1.00 90.88 88 THR A CA 1
ATOM 682 C C . THR A 1 88 ? 1.213 -10.143 -13.143 1.00 90.88 88 THR A C 1
ATOM 684 O O . THR A 1 88 ? 0.567 -10.945 -12.476 1.00 90.88 88 THR A O 1
ATOM 687 N N . THR A 1 89 ? 2.200 -9.420 -12.600 1.00 95.44 89 THR A N 1
ATOM 688 C CA . THR A 1 89 ? 2.567 -9.509 -11.180 1.00 95.44 89 THR A CA 1
ATOM 689 C C . THR A 1 89 ? 1.782 -8.485 -10.370 1.00 95.44 89 THR A C 1
ATOM 691 O O . THR A 1 89 ? 1.995 -7.282 -10.521 1.00 95.44 89 THR A O 1
ATOM 694 N N . THR A 1 90 ? 0.915 -8.972 -9.487 1.00 95.25 90 THR A N 1
ATOM 695 C CA . THR A 1 90 ? 0.206 -8.204 -8.452 1.00 95.25 90 THR A CA 1
ATOM 696 C C . THR A 1 90 ? 0.678 -8.654 -7.065 1.00 95.25 90 THR A C 1
ATOM 698 O O . THR A 1 90 ? 1.517 -9.553 -6.955 1.00 95.25 90 THR A O 1
ATOM 701 N N . ILE A 1 91 ? 0.173 -8.031 -5.995 1.00 97.44 91 ILE A N 1
ATOM 702 C CA . ILE A 1 91 ? 0.372 -8.502 -4.616 1.00 97.44 91 ILE A CA 1
ATOM 703 C C . ILE A 1 91 ? -0.858 -9.323 -4.218 1.00 97.44 91 ILE A C 1
ATOM 705 O O . ILE A 1 91 ? -1.907 -8.737 -3.945 1.00 97.44 91 ILE A O 1
ATOM 709 N N . PRO A 1 92 ? -0.774 -10.666 -4.160 1.00 96.56 92 PRO A N 1
ATOM 710 C CA . PRO A 1 92 ? -1.858 -11.461 -3.614 1.00 96.56 92 PRO A CA 1
ATOM 711 C C . PRO A 1 92 ? -2.089 -11.080 -2.155 1.00 96.56 92 PRO A C 1
ATOM 713 O O . PRO A 1 92 ? -1.139 -11.011 -1.364 1.00 96.56 92 PRO A O 1
ATOM 716 N N . TYR A 1 93 ? -3.353 -10.875 -1.802 1.00 96.12 93 TYR A N 1
ATOM 717 C CA . TYR A 1 93 ? -3.765 -10.596 -0.439 1.00 96.12 93 TYR A CA 1
ATOM 718 C C . TYR A 1 93 ? -4.763 -11.643 0.051 1.00 96.12 93 TYR A C 1
ATOM 720 O O . TYR A 1 93 ? -5.542 -12.209 -0.711 1.00 96.12 93 TYR A O 1
ATOM 728 N N . THR A 1 94 ? -4.735 -11.898 1.351 1.00 96.12 94 THR A N 1
ATOM 729 C CA . THR A 1 94 ? -5.737 -12.691 2.058 1.00 96.12 94 THR A CA 1
ATOM 730 C C . THR A 1 94 ? -6.383 -11.789 3.087 1.00 96.12 94 THR A C 1
ATOM 732 O O . THR A 1 94 ? -5.691 -11.222 3.931 1.00 96.12 94 THR A O 1
ATOM 735 N N . TYR A 1 95 ? -7.697 -11.639 3.001 1.00 94.56 95 TYR A N 1
ATOM 736 C CA . TYR A 1 95 ? -8.493 -11.007 4.040 1.00 94.56 95 TYR A CA 1
ATOM 737 C C . TYR A 1 95 ? -8.671 -12.003 5.195 1.00 94.56 95 TYR A C 1
ATOM 739 O O . TYR A 1 95 ? -9.094 -13.137 4.972 1.00 94.56 95 TYR A O 1
ATOM 747 N N . ASN A 1 96 ? -8.276 -11.605 6.407 1.00 95.31 96 ASN A N 1
ATOM 748 C CA . ASN A 1 96 ? -8.321 -12.474 7.585 1.00 95.31 96 ASN A CA 1
ATOM 749 C C . ASN A 1 96 ? -9.567 -12.198 8.439 1.00 95.31 96 ASN A C 1
ATOM 751 O O . ASN A 1 96 ? -10.221 -13.139 8.876 1.00 95.31 96 ASN A O 1
ATOM 755 N N . PHE A 1 97 ? -9.858 -10.920 8.707 1.00 93.19 97 PHE A N 1
ATOM 756 C CA . PHE A 1 97 ? -11.060 -10.479 9.415 1.00 93.19 97 PHE A CA 1
ATOM 757 C C . PHE A 1 97 ? -11.306 -8.980 9.233 1.00 93.19 97 PHE A C 1
ATOM 759 O O . PHE A 1 97 ? -10.382 -8.214 8.940 1.00 93.19 97 PHE A O 1
ATOM 766 N N . ASP A 1 98 ? -12.533 -8.571 9.535 1.00 91.38 98 ASP A N 1
ATOM 767 C CA . ASP A 1 98 ? -12.892 -7.235 9.984 1.00 91.38 98 ASP A CA 1
ATOM 768 C C . ASP A 1 98 ? -13.690 -7.321 11.292 1.00 91.38 98 ASP A C 1
ATOM 770 O O . ASP A 1 98 ? -14.297 -8.349 11.607 1.00 91.38 98 ASP A O 1
ATOM 774 N N . ARG A 1 99 ? -13.609 -6.275 12.113 1.00 91.44 99 ARG A N 1
ATOM 775 C CA . ARG A 1 99 ? -14.369 -6.157 13.361 1.00 91.44 99 ARG A CA 1
ATOM 776 C C . ARG A 1 99 ? -14.779 -4.711 13.556 1.00 91.44 99 ARG A C 1
ATOM 778 O O . ARG A 1 99 ? -13.982 -3.804 13.336 1.00 91.44 99 ARG A O 1
ATOM 785 N N . TYR A 1 100 ? -15.983 -4.499 14.061 1.00 90.88 100 TYR A N 1
ATOM 786 C CA . TYR A 1 100 ? -16.399 -3.197 14.561 1.00 90.88 100 TYR A CA 1
ATOM 787 C C . TYR A 1 100 ? -16.406 -3.232 16.087 1.00 90.88 100 TYR A C 1
ATOM 789 O O . TYR A 1 100 ? -17.120 -4.029 16.699 1.00 90.88 100 TYR A O 1
ATOM 797 N N . THR A 1 101 ? -15.557 -2.422 16.718 1.00 90.50 101 THR A N 1
ATOM 798 C CA . THR A 1 101 ? -15.435 -2.416 18.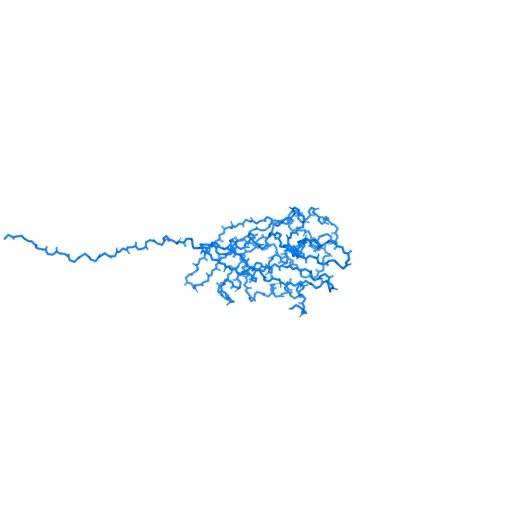177 1.00 90.50 101 THR A CA 1
ATOM 799 C C . THR A 1 101 ? -16.578 -1.636 18.823 1.00 90.50 101 THR A C 1
ATOM 801 O O . THR A 1 101 ? -17.170 -0.735 18.230 1.00 90.50 101 THR A O 1
ATOM 804 N N . SER A 1 102 ? -16.838 -1.902 20.105 1.00 89.50 102 SER A N 1
ATOM 805 C CA . SER A 1 102 ? -17.802 -1.129 20.901 1.00 89.50 102 SER A CA 1
ATOM 806 C C . SER A 1 102 ? -17.440 0.356 21.043 1.00 89.50 102 SER A C 1
ATOM 808 O O . SER A 1 102 ? -18.304 1.165 21.366 1.00 89.50 102 SER A O 1
ATOM 810 N N . SER A 1 103 ? -16.180 0.727 20.790 1.00 89.00 103 SER A N 1
ATOM 811 C CA . SER A 1 103 ? -15.713 2.117 20.772 1.00 89.00 103 SER A CA 1
ATOM 812 C C . SER A 1 103 ? -15.874 2.798 19.407 1.00 89.00 103 SER A C 1
ATOM 814 O O . SER A 1 103 ? -15.365 3.900 19.231 1.00 89.00 103 SER A O 1
ATOM 816 N N . GLY A 1 104 ? -16.511 2.139 18.436 1.00 89.56 104 GLY A N 1
ATOM 817 C CA . GLY A 1 104 ? -16.731 2.676 17.094 1.00 89.56 104 GLY A CA 1
ATOM 818 C C . GLY A 1 104 ? -15.509 2.639 16.173 1.00 89.56 104 GLY A C 1
ATOM 819 O O . GLY A 1 104 ? -15.451 3.394 15.208 1.00 89.56 104 GLY A O 1
ATOM 820 N N . ILE A 1 105 ? -14.512 1.796 16.471 1.00 93.19 105 ILE A N 1
ATOM 821 C CA . ILE A 1 105 ? -13.314 1.643 15.636 1.00 93.19 105 ILE A CA 1
ATOM 822 C C . ILE A 1 105 ? -13.513 0.453 14.702 1.00 93.19 105 ILE A C 1
ATOM 824 O O . ILE A 1 105 ? -13.886 -0.631 15.149 1.00 93.19 105 ILE A O 1
ATOM 828 N N . THR A 1 106 ? -13.203 0.643 13.420 1.00 93.44 106 THR A N 1
ATOM 829 C CA . THR A 1 106 ? -13.210 -0.445 12.436 1.00 93.44 106 THR A CA 1
ATOM 830 C C . THR A 1 106 ? -11.825 -1.074 12.326 1.00 93.44 106 THR A C 1
ATOM 832 O O . THR A 1 106 ? -10.828 -0.412 12.041 1.00 93.44 106 THR A O 1
ATOM 835 N N . GLU A 1 107 ? -11.742 -2.365 12.582 1.00 94.69 107 GLU A N 1
ATOM 836 C CA . GLU A 1 107 ? -10.518 -3.151 12.587 1.00 94.69 107 GLU A CA 1
ATOM 837 C C . GLU A 1 107 ? -10.481 -4.031 11.345 1.00 94.69 107 GLU A C 1
ATOM 839 O O . GLU A 1 107 ? -11.453 -4.720 11.068 1.00 94.69 107 GLU A O 1
ATOM 844 N N . TYR A 1 108 ? -9.362 -4.049 10.623 1.00 95.62 108 TYR A N 1
ATOM 845 C CA . TYR A 1 108 ? -9.169 -4.916 9.460 1.00 95.62 108 TYR A CA 1
ATOM 846 C C . TYR A 1 108 ? -7.862 -5.675 9.547 1.00 95.62 108 TYR A C 1
ATOM 848 O O . TYR A 1 108 ? -6.862 -5.143 10.026 1.00 95.62 108 TYR A O 1
ATOM 856 N N . SER A 1 109 ? -7.836 -6.885 9.000 1.00 97.12 109 SER A N 1
ATOM 857 C CA . SER A 1 109 ? -6.635 -7.705 8.958 1.00 97.12 109 SER A CA 1
ATOM 858 C C . SER A 1 109 ? -6.403 -8.328 7.594 1.00 97.12 109 SER A C 1
ATOM 860 O O . SER A 1 109 ? -7.279 -9.000 7.045 1.00 97.12 109 SER A O 1
ATOM 862 N N . PHE A 1 110 ? -5.182 -8.160 7.085 1.00 98.06 110 PHE A N 1
ATOM 863 C CA . PHE A 1 110 ? -4.757 -8.717 5.808 1.00 98.06 110 PHE A CA 1
ATOM 864 C C . PHE A 1 110 ? -3.385 -9.377 5.888 1.00 98.06 110 PHE A C 1
ATOM 866 O O . PHE A 1 110 ? -2.486 -8.943 6.612 1.00 98.06 110 PHE A O 1
ATOM 873 N N . THR A 1 111 ? -3.207 -10.414 5.080 1.00 98.44 111 THR A N 1
ATOM 874 C CA . THR A 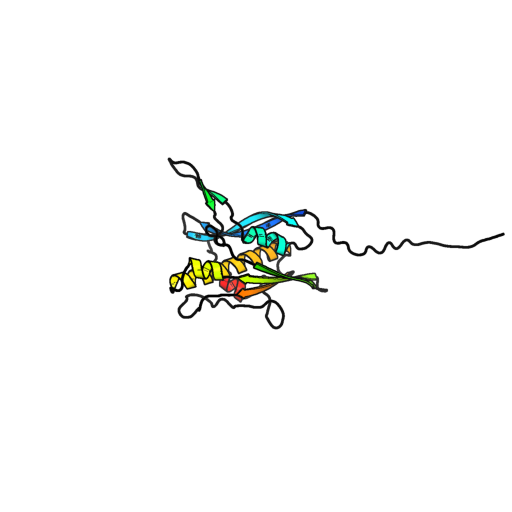1 111 ? -1.899 -10.995 4.778 1.00 98.44 111 THR A CA 1
ATOM 875 C C . THR A 1 111 ? -1.532 -10.663 3.338 1.00 98.44 111 THR A C 1
ATOM 877 O O . THR A 1 111 ? -2.314 -10.942 2.438 1.00 98.44 111 THR A O 1
ATOM 880 N N . LEU A 1 112 ? -0.349 -10.099 3.107 1.00 98.44 112 LEU A N 1
ATOM 881 C CA . LEU A 1 112 ? 0.182 -9.767 1.786 1.00 98.44 112 LEU A CA 1
ATOM 882 C C . LEU A 1 112 ? 1.333 -10.706 1.427 1.00 98.44 112 LEU A C 1
ATOM 884 O O . LEU A 1 112 ? 2.226 -10.950 2.243 1.00 98.44 112 LEU A O 1
ATOM 888 N N . ASN A 1 113 ? 1.333 -11.232 0.204 1.00 98.25 113 ASN A N 1
ATOM 889 C CA . ASN A 1 113 ? 2.372 -12.136 -0.276 1.00 98.25 113 ASN A CA 1
ATOM 890 C C . ASN A 1 113 ? 3.304 -11.450 -1.281 1.00 98.25 113 ASN A C 1
ATOM 892 O O . ASN A 1 113 ? 2.924 -11.177 -2.415 1.00 98.25 113 ASN A O 1
ATOM 896 N N . MET A 1 114 ? 4.564 -11.246 -0.891 1.00 98.19 114 MET A N 1
ATOM 897 C CA . MET A 1 114 ? 5.559 -10.574 -1.733 1.00 98.19 114 MET A CA 1
ATOM 898 C C . MET A 1 114 ? 6.352 -11.523 -2.647 1.00 98.19 114 MET A C 1
ATOM 900 O O . MET A 1 114 ? 7.273 -11.079 -3.332 1.00 98.19 114 MET A O 1
ATOM 904 N N . ALA A 1 115 ? 6.008 -12.818 -2.703 1.00 97.94 115 ALA A N 1
ATOM 905 C CA . ALA A 1 115 ? 6.746 -13.812 -3.488 1.00 97.94 115 ALA A CA 1
ATOM 906 C C . ALA A 1 115 ? 6.844 -13.443 -4.977 1.00 97.94 115 ALA A C 1
ATOM 908 O O . ALA A 1 115 ? 7.933 -13.508 -5.543 1.00 97.94 115 ALA A O 1
ATOM 909 N N . GLY A 1 116 ? 5.743 -12.985 -5.588 1.00 97.31 116 GLY A N 1
ATOM 910 C CA . GLY A 1 116 ? 5.732 -12.571 -6.996 1.00 97.31 116 GLY A CA 1
ATOM 911 C C . GLY A 1 116 ? 6.727 -11.442 -7.282 1.00 97.31 116 GLY A C 1
ATOM 912 O O . GLY A 1 116 ? 7.515 -11.528 -8.222 1.00 97.31 116 GLY A O 1
ATOM 913 N N . PHE A 1 117 ? 6.770 -10.426 -6.416 1.00 97.69 117 PHE A N 1
ATOM 914 C CA . PHE A 1 117 ? 7.720 -9.319 -6.539 1.00 97.69 117 PHE A CA 1
ATOM 915 C C . PHE A 1 117 ? 9.163 -9.725 -6.229 1.00 97.69 117 PHE A C 1
ATOM 917 O O . PHE A 1 117 ? 10.075 -9.246 -6.900 1.00 97.69 117 PHE A O 1
ATOM 924 N N . ASN A 1 118 ? 9.398 -10.638 -5.283 1.00 96.44 118 ASN A N 1
ATOM 925 C CA . ASN A 1 118 ? 10.734 -11.201 -5.071 1.00 96.44 118 ASN A CA 1
ATOM 926 C C . ASN A 1 118 ? 11.252 -11.928 -6.312 1.00 96.44 118 ASN A C 1
ATOM 928 O O . ASN A 1 118 ? 12.396 -11.713 -6.704 1.00 96.44 118 ASN A O 1
ATOM 932 N N . THR A 1 119 ? 10.422 -12.758 -6.950 1.00 97.00 119 THR A N 1
ATOM 933 C CA . THR A 1 119 ? 10.795 -13.438 -8.195 1.00 97.00 119 THR A CA 1
ATOM 934 C C . THR A 1 119 ? 11.062 -12.432 -9.311 1.00 97.00 119 THR A C 1
ATOM 936 O O . THR A 1 119 ? 12.074 -12.537 -9.998 1.00 97.00 119 THR A O 1
ATOM 939 N N . LEU A 1 120 ? 10.192 -11.429 -9.461 1.00 97.19 120 LEU A N 1
ATOM 940 C CA . LEU A 1 120 ? 10.297 -10.414 -10.507 1.00 97.19 120 LEU A CA 1
ATOM 941 C C . LEU A 1 120 ? 11.541 -9.525 -10.370 1.00 97.19 120 LEU A C 1
ATOM 943 O O . LEU A 1 120 ? 12.159 -9.171 -11.372 1.00 97.19 120 LEU A O 1
ATOM 947 N N . ASN A 1 121 ? 11.883 -9.125 -9.145 1.00 97.19 121 ASN A N 1
ATOM 948 C CA . ASN A 1 121 ? 12.973 -8.184 -8.887 1.00 97.19 121 ASN A CA 1
ATOM 949 C C . ASN A 1 121 ? 14.321 -8.884 -8.626 1.00 97.19 121 ASN A C 1
ATOM 951 O O . ASN A 1 121 ? 15.372 -8.261 -8.780 1.00 97.19 121 ASN A O 1
ATOM 955 N N . GLY A 1 122 ? 14.307 -10.168 -8.259 1.00 95.69 122 GLY A N 1
ATOM 956 C CA . GLY A 1 122 ? 15.498 -10.959 -7.956 1.00 95.69 122 GLY A CA 1
ATOM 957 C C . GLY A 1 122 ? 16.137 -10.647 -6.594 1.00 95.69 122 GLY A C 1
ATOM 958 O O . GLY A 1 122 ? 15.699 -9.780 -5.840 1.00 95.69 122 GLY A O 1
ATOM 959 N N . ASN A 1 123 ? 17.220 -11.368 -6.277 1.00 95.81 123 ASN A N 1
ATOM 960 C CA . ASN A 1 123 ? 17.857 -11.354 -4.948 1.00 95.81 123 ASN A CA 1
ATOM 961 C C . ASN A 1 123 ? 19.026 -10.361 -4.795 1.00 95.81 123 ASN A C 1
ATOM 963 O O . ASN A 1 123 ? 19.675 -10.315 -3.744 1.00 95.81 123 ASN A O 1
ATOM 967 N N . THR A 1 124 ? 19.314 -9.556 -5.820 1.00 97.44 124 THR A N 1
ATOM 968 C CA . THR A 1 124 ? 20.335 -8.498 -5.735 1.00 97.44 124 THR A CA 1
ATOM 969 C C . THR A 1 124 ? 19.936 -7.445 -4.695 1.00 97.44 124 THR A C 1
ATOM 971 O O . THR A 1 124 ? 18.776 -7.365 -4.296 1.00 97.44 124 THR A O 1
ATOM 974 N N . VAL A 1 125 ? 20.881 -6.617 -4.233 1.00 98.00 125 VAL A N 1
ATOM 975 C CA . VAL A 1 125 ? 20.572 -5.519 -3.290 1.00 98.00 125 VAL A CA 1
ATOM 976 C C . VAL A 1 125 ? 19.477 -4.608 -3.858 1.00 98.00 125 VAL A C 1
ATOM 978 O O . VAL A 1 125 ? 18.484 -4.362 -3.182 1.00 98.00 125 VAL A O 1
ATOM 981 N N . ALA A 1 126 ? 19.604 -4.200 -5.125 1.00 97.75 126 ALA A N 1
ATOM 982 C CA . ALA A 1 126 ? 18.611 -3.371 -5.806 1.00 97.75 126 ALA A CA 1
ATOM 983 C C . ALA A 1 126 ? 17.248 -4.074 -5.958 1.00 97.75 126 ALA A C 1
ATOM 985 O O . ALA A 1 126 ? 16.209 -3.459 -5.731 1.00 97.75 126 ALA A O 1
ATOM 986 N N . GLY A 1 127 ? 17.239 -5.369 -6.295 1.00 97.94 127 GLY A N 1
ATOM 987 C CA . GLY A 1 127 ? 16.007 -6.150 -6.422 1.00 97.94 127 GLY A CA 1
ATOM 988 C C . GLY A 1 127 ? 15.250 -6.283 -5.099 1.00 97.94 127 GLY A C 1
ATOM 989 O O . GLY A 1 127 ? 14.052 -6.008 -5.021 1.00 97.94 127 GLY A O 1
ATOM 990 N N . ARG A 1 128 ? 15.974 -6.614 -4.024 1.00 98.38 128 ARG A N 1
ATOM 991 C CA . ARG A 1 128 ? 15.423 -6.706 -2.665 1.00 98.38 128 ARG A CA 1
ATOM 992 C C . ARG A 1 128 ? 14.933 -5.356 -2.145 1.00 98.38 128 ARG A C 1
ATOM 994 O O . ARG A 1 128 ? 13.867 -5.308 -1.535 1.00 98.38 128 ARG A O 1
ATOM 1001 N N . GLN A 1 129 ? 15.673 -4.275 -2.410 1.00 98.31 129 GLN A N 1
ATOM 1002 C CA . GLN A 1 129 ? 15.245 -2.911 -2.090 1.00 98.31 129 GLN A CA 1
ATOM 1003 C C . GLN A 1 129 ? 13.910 -2.601 -2.768 1.00 98.31 129 GLN A C 1
ATOM 1005 O O . GLN A 1 129 ? 12.952 -2.248 -2.090 1.00 98.31 129 GLN A O 1
ATOM 1010 N N . LYS A 1 130 ? 13.804 -2.866 -4.074 1.00 97.44 130 LYS A N 1
ATOM 1011 C CA . LYS A 1 130 ? 12.575 -2.630 -4.834 1.00 97.44 130 LYS A CA 1
ATOM 1012 C C . LYS A 1 130 ? 11.375 -3.389 -4.269 1.00 97.44 130 LYS A C 1
ATOM 1014 O O . LYS A 1 130 ? 10.307 -2.805 -4.137 1.00 97.44 130 LYS A O 1
ATOM 1019 N N . THR A 1 131 ? 11.532 -4.658 -3.884 1.00 98.19 131 THR A N 1
ATOM 1020 C CA . THR A 1 131 ? 10.423 -5.402 -3.261 1.00 98.19 131 THR A CA 1
ATOM 1021 C C . THR A 1 131 ? 10.051 -4.852 -1.882 1.00 98.19 131 THR A C 1
ATOM 1023 O O . THR A 1 131 ? 8.864 -4.791 -1.558 1.00 98.19 131 THR A O 1
ATOM 1026 N N . LYS A 1 132 ? 11.032 -4.422 -1.076 1.00 98.31 132 LYS A N 1
ATOM 1027 C CA . LYS A 1 132 ? 10.767 -3.757 0.210 1.00 98.31 132 LYS A CA 1
ATOM 1028 C C . LYS A 1 132 ? 9.968 -2.468 0.009 1.00 98.31 132 LYS A C 1
ATOM 1030 O O . LYS A 1 132 ? 8.987 -2.244 0.713 1.00 98.31 132 LYS A O 1
ATOM 1035 N N . ASP A 1 133 ? 10.363 -1.661 -0.964 1.00 97.94 133 ASP A N 1
ATOM 1036 C CA . ASP A 1 133 ? 9.740 -0.376 -1.270 1.00 97.94 133 ASP A CA 1
ATOM 1037 C C . ASP A 1 133 ? 8.313 -0.562 -1.801 1.00 97.94 133 ASP A C 1
ATOM 1039 O O . ASP A 1 133 ? 7.388 0.099 -1.332 1.00 97.94 133 ASP A O 1
ATOM 1043 N N . THR A 1 134 ? 8.086 -1.546 -2.680 1.00 98.12 134 THR A N 1
ATOM 1044 C CA . THR A 1 134 ? 6.736 -1.939 -3.116 1.00 98.12 134 THR A CA 1
ATOM 1045 C C . THR A 1 134 ? 5.853 -2.349 -1.933 1.00 98.12 134 THR A C 1
ATOM 1047 O O . THR A 1 134 ? 4.694 -1.946 -1.862 1.00 98.12 134 THR A O 1
ATOM 1050 N N . ALA A 1 135 ? 6.381 -3.116 -0.977 1.00 98.25 135 ALA A N 1
ATOM 1051 C CA . ALA A 1 135 ? 5.622 -3.523 0.202 1.00 98.25 135 ALA A CA 1
ATOM 1052 C C . ALA A 1 135 ? 5.298 -2.340 1.141 1.00 98.25 135 ALA A C 1
ATOM 1054 O O . ALA A 1 135 ? 4.189 -2.271 1.674 1.00 98.25 135 ALA A O 1
ATOM 1055 N N . LYS A 1 136 ? 6.211 -1.369 1.296 1.00 98.38 136 LYS A N 1
ATOM 1056 C CA . LYS A 1 136 ? 5.924 -0.110 2.009 1.00 98.38 136 LYS A CA 1
ATOM 1057 C C . LYS A 1 136 ? 4.824 0.692 1.318 1.00 98.38 136 LYS A C 1
ATOM 1059 O O . LYS A 1 136 ? 3.886 1.127 1.980 1.00 98.38 136 LYS A O 1
ATOM 1064 N N . LEU A 1 137 ? 4.903 0.844 -0.003 1.00 98.38 137 LEU A N 1
ATOM 1065 C CA . LEU A 1 137 ? 3.887 1.544 -0.793 1.00 98.38 137 LEU A CA 1
ATOM 1066 C C . LEU A 1 137 ? 2.512 0.870 -0.698 1.00 98.38 137 LEU A C 1
ATOM 1068 O O . LEU A 1 137 ? 1.508 1.566 -0.584 1.00 98.38 137 LEU A O 1
ATOM 1072 N N . ALA A 1 138 ? 2.462 -0.466 -0.673 1.00 98.19 138 ALA A N 1
ATOM 1073 C CA . ALA A 1 138 ? 1.223 -1.212 -0.457 1.00 98.19 138 ALA A CA 1
ATOM 1074 C C . ALA A 1 138 ? 0.587 -0.870 0.897 1.00 98.19 138 ALA A C 1
ATOM 1076 O O . ALA A 1 138 ? -0.597 -0.551 0.963 1.00 98.19 138 ALA A O 1
ATOM 1077 N N . LEU A 1 139 ? 1.388 -0.870 1.967 1.00 97.88 139 LEU A N 1
ATOM 1078 C CA . LEU A 1 139 ? 0.921 -0.495 3.299 1.00 97.88 139 LEU A CA 1
ATOM 1079 C C . LEU A 1 139 ? 0.393 0.945 3.333 1.00 97.88 139 LEU A C 1
ATOM 1081 O O . LEU A 1 139 ? -0.675 1.185 3.890 1.00 97.88 139 LEU A O 1
ATOM 1085 N N . ILE A 1 140 ? 1.112 1.888 2.716 1.00 98.00 140 ILE A N 1
ATOM 1086 C CA . ILE A 1 140 ? 0.707 3.298 2.641 1.00 98.00 140 ILE A CA 1
ATOM 1087 C C . ILE A 1 140 ? -0.629 3.446 1.905 1.00 98.00 140 ILE A C 1
ATOM 1089 O O . ILE A 1 140 ? -1.529 4.117 2.405 1.00 98.00 140 ILE A O 1
ATOM 1093 N N . ALA A 1 141 ? -0.782 2.793 0.752 1.00 97.94 141 ALA A N 1
ATOM 1094 C CA . ALA A 1 141 ? -2.006 2.823 -0.044 1.00 97.94 141 ALA A CA 1
ATOM 1095 C C . ALA A 1 141 ? -3.216 2.269 0.727 1.00 97.94 141 ALA A C 1
ATOM 1097 O O . ALA A 1 141 ? -4.281 2.892 0.751 1.00 97.94 141 ALA A O 1
ATOM 1098 N N . MET A 1 142 ? -3.036 1.141 1.422 1.00 97.56 142 MET A N 1
ATOM 1099 C CA . MET A 1 142 ? -4.068 0.552 2.281 1.00 97.56 142 MET A CA 1
ATOM 1100 C C . MET A 1 142 ? -4.442 1.473 3.445 1.00 97.56 142 MET A C 1
ATOM 1102 O O . MET A 1 142 ? -5.625 1.684 3.697 1.00 97.56 142 MET A O 1
ATOM 1106 N N . LEU A 1 143 ? -3.451 2.050 4.134 1.00 96.56 143 LEU A N 1
ATOM 1107 C CA . LEU A 1 143 ? -3.667 2.965 5.259 1.00 96.56 143 LEU A CA 1
ATOM 1108 C C . LEU A 1 143 ? -4.374 4.246 4.833 1.00 96.56 143 LEU A C 1
ATOM 1110 O O . LEU A 1 143 ? -5.317 4.652 5.504 1.00 96.56 143 LEU A O 1
ATOM 1114 N N . LYS A 1 144 ? -3.968 4.861 3.717 1.00 96.25 144 LYS A N 1
ATOM 1115 C CA . LYS A 1 144 ? -4.642 6.054 3.191 1.00 96.25 144 LYS A CA 1
ATOM 1116 C C . LYS A 1 144 ? -6.058 5.774 2.725 1.00 96.25 144 LYS A C 1
ATOM 1118 O O . LYS A 1 144 ? -6.940 6.589 2.972 1.00 96.25 144 LYS A O 1
ATOM 1123 N N . THR A 1 145 ? -6.293 4.613 2.127 1.00 95.75 145 THR A N 1
ATOM 1124 C CA . THR A 1 145 ? -7.649 4.193 1.765 1.00 95.75 145 THR A CA 1
ATOM 1125 C C . THR A 1 145 ? -8.510 3.992 3.015 1.00 95.75 145 THR A C 1
ATOM 1127 O O . THR A 1 145 ? -9.602 4.544 3.098 1.00 95.75 145 THR A O 1
ATOM 1130 N N . ALA A 1 146 ? -8.002 3.302 4.039 1.00 94.75 146 ALA A N 1
ATOM 1131 C CA . ALA A 1 146 ? -8.714 3.120 5.305 1.00 94.75 146 ALA A CA 1
ATOM 1132 C C . ALA A 1 146 ? -8.986 4.451 6.034 1.00 94.75 146 ALA A C 1
ATOM 1134 O O . ALA A 1 146 ? -10.078 4.661 6.560 1.00 94.75 146 ALA A O 1
ATOM 1135 N N . GLU A 1 147 ? -8.015 5.368 6.032 1.00 94.50 147 GLU A N 1
ATOM 1136 C CA . GLU A 1 147 ? -8.156 6.716 6.588 1.00 94.50 147 GLU A CA 1
ATOM 1137 C C . GLU A 1 147 ? -9.230 7.522 5.853 1.00 94.50 147 GLU A C 1
ATOM 1139 O O . GLU A 1 147 ? -10.016 8.205 6.501 1.00 94.50 147 GLU A O 1
ATOM 1144 N N . SER A 1 148 ? -9.309 7.407 4.527 1.00 92.06 148 SER A N 1
ATOM 1145 C CA . SER A 1 148 ? -10.342 8.068 3.724 1.00 92.06 148 SER A CA 1
ATOM 1146 C C . SER A 1 148 ? -11.740 7.504 3.977 1.00 92.06 148 SER A C 1
ATOM 1148 O O . SER A 1 148 ? -12.704 8.262 3.996 1.00 92.06 148 SER A O 1
ATOM 1150 N N . LEU A 1 149 ? -11.853 6.189 4.190 1.00 89.94 149 LEU A N 1
ATOM 1151 C CA . LEU A 1 149 ? -13.129 5.511 4.436 1.00 89.94 149 LEU A CA 1
ATOM 1152 C C . LEU A 1 149 ? -13.702 5.807 5.826 1.00 89.94 149 LEU A C 1
ATOM 1154 O O . LEU A 1 149 ? -14.906 5.997 5.973 1.00 89.94 149 LEU A O 1
ATOM 1158 N N . HIS A 1 150 ? -12.854 5.814 6.855 1.00 90.75 150 HIS A N 1
ATOM 1159 C CA . HIS A 1 150 ? -13.307 5.851 8.251 1.00 90.75 150 HIS A CA 1
ATOM 1160 C C . HIS A 1 150 ? -12.977 7.163 8.973 1.00 90.75 150 HIS A C 1
ATOM 1162 O O . HIS A 1 150 ? -13.562 7.469 10.013 1.00 90.75 150 HIS A O 1
ATOM 1168 N N . GLY A 1 151 ? -12.045 7.950 8.440 1.00 91.81 151 GLY A N 1
ATOM 1169 C CA . GLY A 1 151 ? -11.449 9.093 9.118 1.00 91.81 151 GLY A CA 1
ATOM 1170 C C . GLY A 1 151 ? -10.288 8.698 10.035 1.00 91.81 151 GLY A C 1
ATOM 1171 O O . GLY A 1 151 ? -10.191 7.576 10.548 1.00 91.81 151 GLY A O 1
ATOM 1172 N N . ALA A 1 152 ? -9.386 9.652 10.265 1.00 92.56 152 ALA A N 1
ATOM 1173 C CA . ALA A 1 152 ? -8.258 9.470 11.169 1.00 92.56 152 ALA A CA 1
ATOM 1174 C C . ALA A 1 152 ? -8.746 9.163 12.599 1.00 92.56 152 ALA A C 1
ATOM 1176 O O . ALA A 1 152 ? -9.540 9.903 13.171 1.00 92.56 152 ALA A O 1
ATOM 1177 N N . GLY A 1 153 ? -8.256 8.065 13.180 1.00 91.75 153 GLY A N 1
ATOM 1178 C CA . GLY A 1 153 ? -8.599 7.629 14.542 1.00 91.75 153 GLY A CA 1
ATOM 1179 C C . GLY A 1 153 ? -9.727 6.596 14.637 1.00 91.75 153 GLY A C 1
ATOM 1180 O O . GLY A 1 153 ? -9.844 5.943 15.671 1.00 91.75 153 GLY A O 1
ATOM 1181 N N . ASN A 1 154 ? -10.480 6.369 13.557 1.00 94.69 154 ASN A N 1
ATOM 1182 C CA . ASN A 1 154 ? -11.636 5.461 13.556 1.00 94.69 154 ASN A CA 1
ATOM 1183 C C . ASN A 1 154 ? -11.353 4.100 12.907 1.00 94.69 154 ASN A C 1
ATOM 1185 O O . ASN A 1 154 ? -12.272 3.315 12.671 1.00 94.69 154 ASN A O 1
ATOM 1189 N N . PHE A 1 155 ? -10.087 3.799 12.615 1.00 95.12 155 PHE A N 1
ATOM 1190 C CA . PHE A 1 155 ? -9.699 2.511 12.056 1.00 95.12 155 PHE A CA 1
ATOM 1191 C C . PHE A 1 155 ? -8.384 1.983 12.634 1.00 95.12 155 PHE A C 1
ATOM 1193 O O . PHE A 1 155 ? -7.537 2.738 13.125 1.00 95.12 155 PHE A O 1
ATOM 1200 N N . ARG A 1 156 ? -8.204 0.667 12.529 1.00 96.38 156 ARG A N 1
ATOM 1201 C CA . ARG A 1 156 ? -6.955 -0.052 12.803 1.00 96.38 156 ARG A CA 1
ATOM 1202 C C . ARG A 1 156 ? -6.734 -1.107 11.732 1.00 96.38 156 ARG A C 1
ATOM 1204 O O . ARG A 1 156 ? -7.662 -1.817 11.357 1.00 96.38 156 ARG A O 1
ATOM 1211 N N . LEU A 1 157 ? -5.500 -1.226 11.265 1.00 96.88 157 LEU A N 1
ATOM 1212 C CA . LEU A 1 157 ? -5.146 -2.127 10.178 1.00 96.88 157 LEU A CA 1
ATOM 1213 C C . LEU A 1 157 ? -4.004 -3.057 10.594 1.00 96.88 157 LEU A C 1
ATOM 1215 O O . LEU A 1 157 ? -2.869 -2.618 10.760 1.00 96.88 157 LEU A O 1
ATOM 1219 N N . TRP A 1 158 ? -4.279 -4.349 10.718 1.00 97.88 158 TRP A N 1
ATOM 1220 C CA . TRP A 1 158 ? -3.261 -5.387 10.846 1.00 97.88 158 TRP A CA 1
ATOM 1221 C C . TRP A 1 158 ? -2.815 -5.827 9.457 1.00 97.88 158 TRP A C 1
ATOM 1223 O O . TRP A 1 158 ? -3.624 -6.245 8.628 1.00 97.88 158 TRP A O 1
ATOM 1233 N N . VAL A 1 159 ? -1.512 -5.742 9.199 1.00 98.06 159 VAL A N 1
ATOM 1234 C CA . VAL A 1 159 ? -0.922 -6.212 7.944 1.00 98.06 159 VAL A CA 1
ATOM 1235 C C . VAL A 1 159 ? 0.216 -7.158 8.264 1.00 98.06 159 VAL A C 1
ATOM 1237 O O . VAL A 1 159 ? 1.184 -6.774 8.924 1.00 98.06 159 VAL A O 1
ATOM 1240 N N . LYS A 1 160 ? 0.111 -8.386 7.757 1.00 98.44 160 LYS A N 1
ATOM 1241 C CA . LYS A 1 160 ? 1.193 -9.365 7.765 1.00 98.44 160 LYS A CA 1
ATOM 1242 C C . LYS A 1 160 ? 1.795 -9.481 6.377 1.00 98.44 160 LYS A C 1
ATOM 1244 O O . LYS A 1 160 ? 1.121 -9.899 5.444 1.00 98.44 160 LYS A O 1
ATOM 1249 N N . PHE A 1 161 ? 3.080 -9.206 6.243 1.00 98.19 161 PHE A N 1
ATOM 1250 C CA . PHE A 1 161 ? 3.825 -9.512 5.034 1.00 98.19 161 PHE A CA 1
ATOM 1251 C C . PHE A 1 161 ? 4.420 -10.915 5.115 1.00 98.19 161 PHE A C 1
ATOM 1253 O O . PHE A 1 161 ? 5.074 -11.290 6.089 1.00 98.19 161 PHE A O 1
ATOM 1260 N N . THR A 1 162 ? 4.230 -11.688 4.055 1.00 98.44 162 THR A N 1
ATOM 1261 C CA . THR A 1 162 ? 4.879 -12.982 3.847 1.00 98.44 162 THR A CA 1
ATOM 1262 C C . THR A 1 162 ? 5.845 -12.887 2.679 1.00 98.44 162 THR A C 1
ATOM 1264 O O . THR A 1 162 ? 5.661 -12.079 1.765 1.00 98.44 162 THR A O 1
ATOM 1267 N N . ASN A 1 163 ? 6.893 -13.713 2.722 1.00 97.81 163 ASN A N 1
ATOM 1268 C CA . ASN A 1 163 ? 7.941 -13.734 1.704 1.00 97.81 163 ASN A CA 1
ATOM 1269 C C . ASN A 1 163 ? 8.608 -12.362 1.513 1.00 97.81 163 ASN A C 1
ATOM 1271 O O . ASN A 1 163 ? 8.880 -11.961 0.389 1.00 97.81 163 ASN A O 1
ATOM 1275 N N . LEU A 1 164 ? 8.877 -11.621 2.593 1.00 97.12 164 LEU A N 1
ATOM 1276 C CA . LEU A 1 164 ? 9.735 -10.439 2.490 1.00 97.12 164 LEU A CA 1
ATOM 1277 C C . LEU A 1 164 ? 11.173 -10.860 2.150 1.00 97.12 164 LEU A C 1
ATOM 1279 O O . LEU A 1 164 ? 11.644 -11.878 2.663 1.00 97.12 164 LEU A O 1
ATOM 1283 N N . PRO A 1 165 ? 11.892 -10.094 1.312 1.00 97.06 165 PRO A N 1
ATOM 1284 C CA . PRO A 1 165 ? 13.304 -10.354 1.078 1.00 97.06 165 PRO A CA 1
ATOM 1285 C C . PRO A 1 165 ? 14.120 -10.100 2.352 1.00 97.06 165 PRO A C 1
ATOM 1287 O O . PRO A 1 165 ? 13.726 -9.319 3.221 1.00 97.06 165 PRO A O 1
ATOM 1290 N N . ALA A 1 166 ? 15.310 -10.700 2.438 1.00 96.38 166 ALA A N 1
ATOM 1291 C CA . ALA A 1 166 ? 16.275 -10.342 3.474 1.00 96.38 166 ALA A CA 1
ATOM 1292 C C . ALA A 1 166 ? 16.604 -8.841 3.388 1.00 96.38 166 ALA A C 1
ATOM 1294 O O . ALA A 1 166 ? 16.904 -8.338 2.304 1.00 96.38 166 ALA A O 1
ATOM 1295 N N . GLN A 1 167 ? 16.579 -8.132 4.519 1.00 97.50 167 GLN A N 1
ATOM 1296 C CA . GLN A 1 167 ? 16.736 -6.669 4.542 1.00 97.50 167 GLN A CA 1
ATOM 1297 C C . GLN A 1 167 ? 18.145 -6.190 4.913 1.00 97.50 167 GLN A C 1
ATOM 1299 O O . GLN A 1 167 ? 18.407 -4.990 4.944 1.00 97.50 167 GLN A O 1
ATOM 1304 N N . THR A 1 168 ? 19.079 -7.113 5.144 1.00 96.31 168 THR A N 1
ATOM 1305 C CA . THR A 1 168 ? 20.483 -6.781 5.401 1.00 96.31 168 THR A CA 1
ATOM 1306 C C . THR A 1 168 ? 21.088 -6.039 4.207 1.00 96.31 168 THR A C 1
ATOM 1308 O O . THR A 1 168 ? 21.003 -6.514 3.065 1.00 96.31 168 THR A O 1
ATOM 1311 N N . GLY A 1 169 ? 21.701 -4.884 4.486 1.00 95.31 169 GLY A N 1
ATOM 1312 C CA . GLY A 1 169 ? 22.337 -4.017 3.489 1.00 95.31 169 GLY A CA 1
ATOM 1313 C C . GLY A 1 169 ? 21.369 -3.183 2.641 1.00 95.31 169 GLY A C 1
ATOM 1314 O O . GLY A 1 169 ? 21.791 -2.650 1.620 1.00 95.31 169 GLY A O 1
ATOM 1315 N N . LEU A 1 170 ? 20.089 -3.100 3.021 1.00 97.81 170 LEU A N 1
ATOM 1316 C CA . LEU A 1 170 ? 19.094 -2.236 2.375 1.00 97.81 170 LEU A CA 1
ATOM 1317 C C . LEU A 1 170 ? 19.049 -0.852 3.042 1.00 97.81 170 LEU A C 1
ATOM 1319 O O . LEU A 1 170 ? 19.337 -0.730 4.232 1.00 97.81 170 LEU A O 1
ATOM 1323 N N . THR A 1 171 ? 18.662 0.182 2.296 1.00 97.38 171 THR A N 1
ATOM 1324 C CA . THR A 1 171 ? 18.601 1.577 2.770 1.00 97.38 171 THR A CA 1
ATOM 1325 C C . THR A 1 171 ? 17.241 1.922 3.377 1.00 97.38 171 THR A C 1
ATOM 1327 O O . THR A 1 171 ? 16.234 1.285 3.064 1.00 97.38 171 THR A O 1
ATOM 1330 N N . GLY A 1 172 ? 17.186 2.943 4.235 1.00 96.31 172 GLY A N 1
ATOM 1331 C CA . GLY A 1 172 ? 15.956 3.356 4.922 1.00 96.31 172 GLY A CA 1
ATOM 1332 C C . GLY A 1 172 ? 15.504 2.368 6.000 1.00 96.31 172 GLY A C 1
ATOM 1333 O O . GLY A 1 172 ? 16.164 1.366 6.286 1.00 96.31 172 GLY A O 1
ATOM 1334 N N . SER A 1 173 ? 14.354 2.642 6.604 1.00 97.12 173 SER A N 1
ATOM 1335 C CA . SER A 1 173 ? 13.817 1.854 7.711 1.00 97.12 173 SER A CA 1
ATOM 1336 C C . SER A 1 173 ? 13.520 0.399 7.328 1.00 97.12 173 SER A C 1
ATOM 1338 O O . SER A 1 173 ? 13.246 0.055 6.164 1.00 97.12 173 SER A O 1
ATOM 1340 N N . VAL A 1 174 ? 13.575 -0.470 8.340 1.00 96.50 174 VAL A N 1
ATOM 1341 C CA . VAL A 1 174 ? 13.179 -1.877 8.233 1.00 96.50 174 VAL A CA 1
ATOM 1342 C C . VAL A 1 174 ? 11.670 -1.952 8.023 1.00 96.50 174 VAL A C 1
ATOM 1344 O O . VAL A 1 174 ? 10.900 -1.313 8.742 1.00 96.50 174 VAL A O 1
ATOM 1347 N N . LEU A 1 175 ? 11.245 -2.759 7.052 1.00 96.56 175 LEU A N 1
ATOM 1348 C CA . LEU A 1 175 ? 9.849 -3.147 6.910 1.00 96.56 175 LEU A CA 1
ATOM 1349 C C . LEU A 1 175 ? 9.545 -4.298 7.869 1.00 96.56 175 LEU A C 1
ATOM 1351 O O . LEU A 1 175 ? 10.076 -5.398 7.704 1.00 96.56 175 LEU A O 1
ATOM 1355 N N . PHE A 1 176 ? 8.696 -4.063 8.864 1.00 94.38 176 PHE A N 1
ATOM 1356 C CA . PHE A 1 176 ? 8.287 -5.126 9.775 1.00 94.38 176 PHE A CA 1
ATOM 1357 C C . PHE A 1 176 ? 7.359 -6.112 9.061 1.00 94.38 176 PHE A C 1
ATOM 1359 O O . PHE A 1 176 ? 6.445 -5.713 8.344 1.00 94.38 176 PHE A O 1
ATOM 1366 N N . ALA A 1 177 ? 7.559 -7.412 9.301 1.00 94.38 177 ALA A N 1
ATOM 1367 C CA . ALA A 1 177 ? 6.667 -8.445 8.772 1.00 94.38 177 ALA A CA 1
ATOM 1368 C C . ALA A 1 177 ? 5.235 -8.322 9.322 1.00 94.38 177 ALA A C 1
ATOM 1370 O O . ALA A 1 177 ? 4.308 -8.844 8.712 1.00 94.38 177 ALA A O 1
ATOM 1371 N N . GLY A 1 178 ? 5.057 -7.624 10.448 1.00 95.25 178 GLY A N 1
ATOM 1372 C CA . GLY A 1 178 ? 3.761 -7.381 11.070 1.00 95.25 178 GLY A CA 1
ATOM 1373 C C . GLY A 1 178 ? 3.085 -8.663 11.550 1.00 95.25 178 GLY A C 1
ATOM 1374 O O . GLY A 1 178 ? 3.737 -9.661 11.864 1.00 95.25 178 GLY A O 1
ATOM 1375 N N . GLY A 1 179 ? 1.762 -8.629 11.619 1.00 96.75 179 GLY A N 1
ATOM 1376 C CA . GLY A 1 179 ? 0.947 -9.751 12.051 1.00 96.75 179 GLY A CA 1
ATOM 1377 C C . GLY A 1 179 ? -0.511 -9.534 11.698 1.00 96.75 179 GLY A C 1
ATOM 1378 O O . GLY A 1 179 ? -0.884 -8.505 11.139 1.00 96.75 179 GLY A O 1
ATOM 1379 N N . THR A 1 180 ? -1.314 -10.554 11.968 1.00 96.25 180 THR A N 1
ATOM 1380 C CA . THR A 1 180 ? -2.726 -10.580 11.583 1.00 96.25 180 THR A CA 1
ATOM 1381 C C . THR A 1 180 ? -3.657 -10.241 12.738 1.00 96.25 180 THR A C 1
ATOM 1383 O O . THR A 1 180 ? -4.826 -10.010 12.481 1.00 96.25 180 THR A O 1
ATOM 1386 N N . ASP A 1 181 ? -3.180 -10.239 13.984 1.00 96.56 181 ASP A N 1
ATOM 1387 C CA . ASP A 1 181 ? -3.957 -9.887 15.181 1.00 96.56 181 ASP A CA 1
ATOM 1388 C C . ASP A 1 181 ? -3.015 -9.665 16.386 1.00 96.56 181 ASP A C 1
ATOM 1390 O O . ASP A 1 181 ? -1.786 -9.775 16.264 1.00 96.56 181 ASP A O 1
ATOM 1394 N N . TRP A 1 182 ? -3.570 -9.398 17.568 1.00 90.56 182 TRP A N 1
ATOM 1395 C CA . TRP A 1 182 ? -2.851 -9.414 18.845 1.00 90.56 182 TRP A CA 1
ATOM 1396 C C . TRP A 1 182 ? -2.024 -10.712 19.021 1.00 90.56 182 TRP A C 1
ATOM 1398 O O . TRP A 1 182 ? -2.507 -11.792 18.671 1.00 90.56 182 TRP A O 1
ATOM 1408 N N . PRO A 1 183 ? -0.784 -10.659 19.557 1.00 92.12 183 PRO A N 1
ATOM 1409 C CA . PRO A 1 183 ? -0.120 -9.529 20.223 1.00 92.12 183 PRO A CA 1
ATOM 1410 C C . PRO A 1 183 ? 0.614 -8.555 19.290 1.00 92.12 183 PRO A C 1
ATOM 1412 O O . PRO A 1 183 ? 1.382 -7.721 19.767 1.00 92.12 183 PRO A O 1
ATOM 1415 N N . THR A 1 184 ? 0.410 -8.633 17.971 1.00 94.25 184 THR A N 1
ATOM 1416 C CA . THR A 1 184 ? 0.990 -7.643 17.051 1.00 94.25 184 THR A CA 1
ATOM 1417 C C . THR A 1 184 ? 0.179 -6.352 17.029 1.00 94.25 184 THR A C 1
ATOM 1419 O O . THR A 1 184 ? -1.045 -6.359 17.188 1.00 94.25 184 THR A O 1
ATOM 1422 N N . TRP A 1 185 ? 0.876 -5.232 16.848 1.00 93.44 185 TRP A N 1
ATOM 1423 C CA . TRP A 1 185 ? 0.261 -3.910 16.852 1.00 93.44 185 TRP A CA 1
ATOM 1424 C C . TRP A 1 185 ? -0.304 -3.555 15.472 1.00 93.44 185 TRP A C 1
ATOM 1426 O O . TRP A 1 185 ? 0.403 -3.729 14.475 1.00 93.44 185 TRP A O 1
ATOM 1436 N N . PRO A 1 186 ? -1.544 -3.039 15.398 1.00 96.06 186 PRO A N 1
ATOM 1437 C CA . PRO A 1 186 ? -2.084 -2.519 14.155 1.00 96.06 186 PRO A CA 1
ATOM 1438 C C . PRO A 1 186 ? -1.391 -1.221 13.746 1.00 96.06 186 PRO A C 1
ATOM 1440 O O . PRO A 1 186 ? -0.875 -0.464 14.572 1.00 96.06 186 PRO A O 1
ATOM 1443 N N . TYR A 1 187 ? -1.483 -0.915 12.461 1.00 96.62 187 TYR A N 1
ATOM 1444 C CA . TYR A 1 187 ? -1.243 0.414 11.933 1.00 96.62 187 TYR A CA 1
ATOM 1445 C C . TYR A 1 187 ? -2.490 1.287 12.105 1.00 96.62 187 TYR A C 1
ATOM 1447 O O . TYR A 1 187 ? -3.626 0.833 11.956 1.00 96.62 187 TYR A O 1
ATOM 1455 N N . THR A 1 188 ? -2.261 2.560 12.395 1.00 95.69 188 THR A N 1
ATOM 1456 C CA . THR A 1 188 ? -3.270 3.622 12.469 1.00 95.69 188 THR A CA 1
ATOM 1457 C C . THR A 1 188 ? -2.758 4.828 11.685 1.00 95.69 188 THR A C 1
ATOM 1459 O O . THR A 1 188 ? -1.567 4.897 11.364 1.00 95.69 188 THR A O 1
ATOM 1462 N N . ALA A 1 189 ? -3.621 5.815 11.429 1.00 92.75 189 ALA A N 1
ATOM 1463 C CA . ALA A 1 189 ? -3.218 7.069 10.783 1.00 92.75 189 ALA A CA 1
ATOM 1464 C C . ALA A 1 189 ? -2.081 7.810 11.519 1.00 92.75 189 ALA A C 1
ATOM 1466 O O . ALA A 1 189 ? -1.333 8.541 10.883 1.00 92.75 189 ALA A O 1
ATOM 1467 N N . SER A 1 190 ? -1.934 7.596 12.833 1.00 93.06 190 SER A N 1
ATOM 1468 C CA . SER A 1 190 ? -0.904 8.201 13.690 1.00 93.06 190 SER A CA 1
ATOM 1469 C C . SER A 1 190 ? 0.299 7.291 13.975 1.00 93.06 190 SER A C 1
ATOM 1471 O O . SER A 1 190 ? 1.145 7.621 14.809 1.00 93.06 190 SER A O 1
ATOM 1473 N N . SER A 1 191 ? 0.381 6.117 13.339 1.00 93.88 191 SER A N 1
ATOM 1474 C CA . SER A 1 191 ? 1.491 5.187 13.559 1.00 93.88 191 SER A CA 1
ATOM 1475 C C . SER A 1 191 ? 2.816 5.822 13.129 1.00 93.88 191 SER A C 1
ATOM 1477 O O . SER A 1 191 ? 2.985 6.225 11.979 1.00 93.88 191 SER A O 1
ATOM 1479 N N . SER A 1 192 ? 3.791 5.884 14.040 1.00 94.56 192 SER A N 1
ATOM 1480 C CA . SER A 1 192 ? 5.117 6.446 13.748 1.00 94.56 192 SER A CA 1
ATOM 1481 C C . SER A 1 192 ? 5.816 5.697 12.616 1.00 94.56 192 SER A C 1
ATOM 1483 O O . SER A 1 192 ? 6.392 6.318 11.730 1.00 94.56 192 SER A O 1
ATOM 1485 N N . VAL A 1 193 ? 5.690 4.368 12.597 1.00 93.81 193 VAL A N 1
ATOM 1486 C CA . VAL A 1 193 ? 6.221 3.505 11.535 1.00 93.81 193 VAL A CA 1
ATOM 1487 C C . VAL A 1 193 ? 5.599 3.862 10.184 1.00 93.81 193 VAL A C 1
ATOM 1489 O O . VAL A 1 193 ? 6.307 3.970 9.185 1.00 93.81 193 VAL A O 1
ATOM 1492 N N . TYR A 1 194 ? 4.287 4.099 10.154 1.00 94.50 194 TYR A N 1
ATOM 1493 C CA . TYR A 1 194 ? 3.594 4.529 8.943 1.00 94.50 194 TYR A CA 1
ATOM 1494 C C . TYR A 1 194 ? 4.065 5.908 8.463 1.00 94.50 194 TYR A C 1
ATOM 1496 O O . TYR A 1 194 ? 4.331 6.080 7.272 1.00 94.50 194 TYR A O 1
ATOM 1504 N N . HIS A 1 195 ? 4.236 6.872 9.370 1.00 95.88 195 HIS A N 1
ATOM 1505 C CA . HIS A 1 195 ? 4.785 8.181 9.018 1.00 95.88 195 HIS A CA 1
ATOM 1506 C C . HIS A 1 195 ? 6.214 8.081 8.479 1.00 95.88 195 HIS A C 1
ATOM 1508 O O . HIS A 1 195 ? 6.513 8.707 7.466 1.00 95.88 195 HIS A O 1
ATOM 1514 N N . THR A 1 196 ? 7.069 7.247 9.083 1.00 97.44 196 THR A N 1
ATOM 1515 C CA . THR A 1 196 ? 8.420 6.981 8.569 1.00 97.44 196 THR A CA 1
ATOM 1516 C C . THR A 1 196 ? 8.367 6.431 7.148 1.00 97.44 196 THR A C 1
ATOM 1518 O O . THR A 1 196 ? 9.017 6.980 6.263 1.00 97.44 196 THR A O 1
ATOM 1521 N N . TYR A 1 197 ? 7.555 5.402 6.888 1.00 97.25 197 TYR A N 1
ATOM 1522 C CA . TYR A 1 197 ? 7.431 4.853 5.535 1.00 97.25 197 TYR A CA 1
ATOM 1523 C C . TYR A 1 197 ? 6.888 5.883 4.549 1.00 97.25 197 TYR A C 1
ATOM 1525 O O . TYR A 1 197 ? 7.389 5.966 3.436 1.00 97.25 197 TYR A O 1
ATOM 1533 N N . THR A 1 198 ? 5.916 6.696 4.957 1.00 96.69 198 THR A N 1
ATOM 1534 C CA . THR A 1 198 ? 5.377 7.764 4.108 1.00 96.69 198 THR A CA 1
ATOM 1535 C C . THR A 1 198 ? 6.460 8.779 3.756 1.00 96.69 198 THR A C 1
ATOM 1537 O O . THR A 1 198 ? 6.630 9.071 2.583 1.00 96.69 198 THR A O 1
ATOM 1540 N N . SER A 1 199 ? 7.251 9.245 4.728 1.00 96.56 199 SER A N 1
ATOM 1541 C CA . SER A 1 199 ? 8.339 10.204 4.482 1.00 96.56 199 SER A CA 1
ATOM 1542 C C . SER A 1 199 ? 9.488 9.649 3.638 1.00 96.56 199 SER A C 1
ATOM 1544 O O . SER A 1 199 ? 10.206 10.407 2.999 1.00 96.56 199 SER A O 1
ATOM 1546 N N . GLU A 1 200 ? 9.690 8.330 3.653 1.00 96.50 200 GLU A N 1
ATOM 1547 C CA . GLU A 1 200 ? 10.716 7.676 2.837 1.00 96.50 200 GLU A CA 1
ATOM 1548 C C . GLU A 1 200 ? 10.244 7.406 1.407 1.00 96.50 200 GLU A C 1
ATOM 1550 O O . GLU A 1 200 ? 11.071 7.328 0.502 1.00 96.50 200 GLU A O 1
ATOM 1555 N N . MET A 1 201 ? 8.939 7.190 1.218 1.00 97.06 201 MET A N 1
ATOM 1556 C CA . MET A 1 201 ? 8.388 6.663 -0.029 1.00 97.06 201 MET A CA 1
ATOM 1557 C C . MET A 1 201 ? 7.583 7.673 -0.837 1.00 97.06 201 MET A C 1
ATOM 1559 O O . MET A 1 201 ? 7.455 7.475 -2.041 1.00 97.06 201 MET A O 1
ATOM 1563 N N . ILE A 1 202 ? 6.984 8.675 -0.196 1.00 97.00 202 ILE A N 1
ATOM 1564 C CA . ILE A 1 202 ? 6.144 9.678 -0.848 1.00 97.00 202 ILE A CA 1
ATOM 1565 C C . ILE A 1 202 ? 6.910 10.992 -0.891 1.00 97.00 202 ILE A C 1
ATOM 1567 O O . ILE A 1 202 ? 7.398 11.463 0.136 1.00 97.00 202 ILE A O 1
ATOM 1571 N N . ASP A 1 203 ? 7.016 11.559 -2.087 1.00 94.81 203 ASP A N 1
ATOM 1572 C CA . ASP A 1 203 ? 7.710 12.823 -2.298 1.00 94.81 203 ASP A CA 1
ATOM 1573 C C . ASP A 1 203 ? 6.946 13.991 -1.647 1.00 94.81 203 ASP A C 1
ATOM 1575 O O . ASP A 1 203 ? 5.717 13.971 -1.552 1.00 94.81 203 ASP A O 1
ATOM 1579 N N . THR A 1 204 ? 7.669 15.009 -1.176 1.00 90.06 204 THR A N 1
ATOM 1580 C CA . THR A 1 204 ? 7.075 16.207 -0.563 1.00 90.06 204 THR A CA 1
ATOM 1581 C C . THR A 1 204 ? 6.437 17.147 -1.578 1.00 90.06 204 THR A C 1
ATOM 1583 O O . THR A 1 204 ? 5.625 17.979 -1.188 1.00 90.06 204 THR A O 1
ATOM 1586 N N . ASP A 1 205 ? 6.804 17.018 -2.856 1.00 86.56 205 ASP A N 1
ATOM 1587 C CA . ASP A 1 205 ? 6.248 17.793 -3.971 1.00 86.56 205 ASP A CA 1
ATOM 1588 C C . ASP A 1 205 ? 5.042 17.087 -4.636 1.00 86.56 205 ASP A C 1
ATOM 1590 O O . ASP A 1 205 ? 4.624 17.428 -5.754 1.00 86.56 205 ASP A O 1
ATOM 1594 N N . CYS A 1 206 ? 4.497 16.081 -3.946 1.00 84.00 206 CYS A N 1
ATOM 1595 C CA . CYS A 1 206 ? 3.152 15.551 -4.130 1.00 84.00 206 CYS A CA 1
ATOM 1596 C C . CYS A 1 206 ? 2.152 16.370 -3.281 1.00 84.00 206 CYS A C 1
ATOM 1598 O O . CYS A 1 206 ? 1.012 16.519 -3.763 1.00 84.00 206 CYS A O 1
#

Sequence (206 aa):
MKTLLASIALLIAATDLQATVSEYTEFFIPYQRTQSEFVCLHKQIMEAEFGIPLPSMMMGIFSETKTLHQHLGGTNTYANINMLVKGTTTIPYTYNFDRYTSSGITEYSFTLNMAGFNTLNGNTVAGRQKTKDTAKLALIAMLKTAESLHGAGNFRLWVKFTNLPAQTGLTGSVLFAGGTDWPTWPYTASSSVYHTYTSEMIDTDC

Organism: NCBI:txid111770

Radius of gyration: 21.78 Å; chains: 1; bounding box: 92×32×59 Å

Foldseek 3Di:
DDDDDDDDDPPPPPPPPPPFDKDKAKFWAWFADPPPRFIAIDIDIDIAGVVCGLVRCLCVRFDFDWDWDDDDPDDIDTDGGGLQDDDPDHWDKDWDDWDQDPVQAIETFMETELVSQCVVLDQDLRSLLSSQLSVLSSVLRSQVRVCRVQNAPRYWYFYAYDPRHDCPPHDFDDDDRTDGDPPTGTDGPPDPVNVRSCVVRGDPVD

Secondary structure (DSSP, 8-state):
---------------------EEEEEEEEEEE-TTT--EEEEEEEEEEETTSHHHHHHHHHTS--EEEE--TTS--EEEE-BTT-BTTB---EEEEEEEE-TTS-EEEEEEEE-HHHHHHH-SSHHHHHHHHHHHHHHHHHHHHHHHHHH-TTSEEEEEEEESPPP-TT-SSS----B-SSTTSPPB-TT-HHHHHHHHHHS-TT-

pLDDT: mean 87.28, std 16.58, range [32.44, 98.44]